Protein AF-A0A5C7V6B0-F1 (afdb_monomer_lite)

Secondary structure (DSSP, 8-state):
-----HHHHHHHHHHHHHHHHHHHHHHTT-TT-HHHHSS-TTS--SPPPTT-TTSS-STT-TTTT-TTEEPPPSS-----B-BTT-BTT-SSS-EE--HHHHHHHHHT--STT-HHHHHHHHHSTT-EEEEEE-TTS-EEEEEE-----TTTTSSPPP-HHHHHHHHHHHTTT--B-EEEEEEEEEEPPTTSTT---STT---EEEEEEE--BTTBS--EE-S-SSSS-HHHH-SSHHHHHTTEEEEEETTEEEEEEEEPPPTTSS--TT-

Foldseek 3Di:
DDDDDPVNVVLVVQQVVLAVVQVVCVVVVNNLCNLVSDPDQPDPHYDADLQRASVGSPPPCRCVLGAFDWDDDPDDDDKAQAPPRRTSPQQAEEGEHQVVVVCCCAPVAQAPVHPVNVVQQVVAPPKDWDWDADPVRHIDIGIDHDFAPPVRNPDPGDDVVVVVVVVLQVVQQFDFAFDPRYKYKRAADCPHPPDDPPPPPPRTDIDTDTNDPPSHNIIGGRHRNDPPPCVQQNNDPVVNVQQFDWDDDVNDTDTPVDTDFPPPPPGDVVD

pLDDT: mean 91.46, std 9.35, range [36.41, 98.62]

Structure (mmCIF, N/CA/C/O backbone):
data_AF-A0A5C7V6B0-F1
#
_entry.id   AF-A0A5C7V6B0-F1
#
loop_
_atom_site.group_PDB
_atom_site.id
_atom_site.type_symbol
_atom_site.label_atom_id
_atom_site.label_alt_id
_atom_site.label_comp_id
_atom_site.label_asym_id
_atom_site.label_entity_id
_atom_site.label_seq_id
_atom_site.pdbx_PDB_ins_code
_atom_site.Cartn_x
_atom_site.Cartn_y
_atom_site.Cartn_z
_atom_site.occupancy
_atom_site.B_iso_or_equiv
_atom_site.auth_seq_id
_atom_site.auth_comp_id
_atom_site.auth_asym_id
_atom_site.auth_atom_id
_atom_site.pdbx_PDB_model_num
ATOM 1 N N . MET A 1 1 ? 32.504 16.601 -3.997 1.00 57.34 1 MET A N 1
ATOM 2 C CA . MET A 1 1 ? 32.522 16.111 -5.392 1.00 57.34 1 MET A CA 1
ATOM 3 C C . MET A 1 1 ? 32.959 14.661 -5.374 1.00 57.34 1 MET A C 1
ATOM 5 O O . MET A 1 1 ? 33.915 14.360 -4.670 1.00 57.34 1 MET A O 1
ATOM 9 N N . ALA A 1 2 ? 32.247 13.781 -6.077 1.00 72.38 2 ALA A N 1
ATOM 10 C CA . ALA A 1 2 ? 32.689 12.402 -6.269 1.00 72.38 2 ALA A CA 1
ATOM 11 C C . ALA A 1 2 ? 33.892 12.370 -7.231 1.00 72.38 2 ALA A C 1
ATOM 13 O O . ALA A 1 2 ? 33.910 13.124 -8.202 1.00 72.38 2 ALA A O 1
ATOM 14 N N . ASN A 1 3 ? 34.882 11.516 -6.958 1.00 89.25 3 ASN A N 1
ATOM 15 C CA . ASN A 1 3 ? 36.014 11.265 -7.851 1.00 89.25 3 ASN A CA 1
ATOM 16 C C . ASN A 1 3 ? 35.782 9.926 -8.555 1.00 89.25 3 ASN A C 1
ATOM 18 O O . ASN A 1 3 ? 35.815 8.891 -7.895 1.00 89.25 3 ASN A O 1
ATOM 22 N N . PHE A 1 4 ? 35.552 9.950 -9.867 1.00 90.94 4 PHE A N 1
ATOM 23 C CA . PHE A 1 4 ? 35.377 8.740 -10.671 1.00 90.94 4 PHE A CA 1
ATOM 24 C C . PHE A 1 4 ? 36.706 8.303 -11.281 1.00 90.94 4 PHE A C 1
ATOM 26 O O . PHE A 1 4 ? 37.431 9.109 -11.869 1.00 90.94 4 PHE A O 1
ATOM 33 N N . SER A 1 5 ? 37.023 7.019 -11.151 1.00 95.19 5 SER A N 1
ATOM 34 C CA . SER A 1 5 ? 38.103 6.393 -11.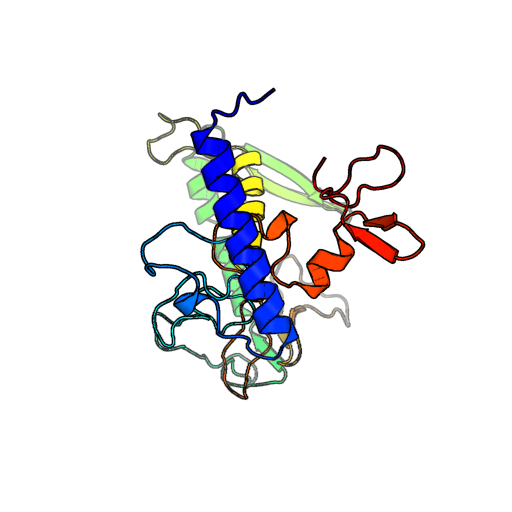905 1.00 95.19 5 SER A CA 1
ATOM 35 C C . SER A 1 5 ? 37.661 6.118 -13.345 1.00 95.19 5 SER A C 1
ATOM 37 O O . SER A 1 5 ? 36.473 6.137 -13.668 1.00 95.19 5 SER A O 1
ATOM 39 N N . ARG A 1 6 ? 38.617 5.805 -14.228 1.00 95.00 6 ARG A N 1
ATOM 40 C CA . ARG A 1 6 ? 38.295 5.363 -15.592 1.00 95.00 6 ARG A CA 1
ATOM 41 C C . ARG A 1 6 ? 37.370 4.141 -15.590 1.00 95.00 6 ARG A C 1
ATOM 43 O O . ARG A 1 6 ? 36.425 4.113 -16.363 1.00 95.00 6 ARG A O 1
ATOM 50 N N . THR A 1 7 ? 37.610 3.182 -14.699 1.00 95.50 7 THR A N 1
ATOM 51 C CA . THR A 1 7 ? 36.791 1.970 -14.586 1.00 95.50 7 THR A CA 1
ATOM 52 C C . THR A 1 7 ? 35.343 2.289 -14.213 1.00 95.50 7 THR A C 1
ATOM 54 O O . THR A 1 7 ? 34.433 1.662 -14.745 1.00 95.50 7 THR A O 1
ATOM 57 N N . ASP A 1 8 ? 35.116 3.284 -13.349 1.00 94.25 8 ASP A N 1
ATOM 58 C CA . ASP A 1 8 ? 33.756 3.706 -12.991 1.00 94.25 8 ASP A CA 1
ATOM 59 C C . ASP A 1 8 ? 33.035 4.324 -14.196 1.00 94.25 8 ASP A C 1
ATOM 61 O O . ASP A 1 8 ? 31.868 4.027 -14.442 1.00 94.25 8 ASP A O 1
ATOM 65 N N . LEU A 1 9 ? 33.739 5.154 -14.975 1.00 94.69 9 LEU A N 1
ATOM 66 C CA . LEU A 1 9 ? 33.191 5.771 -16.186 1.00 94.69 9 LEU A CA 1
ATOM 67 C C . LEU A 1 9 ? 32.906 4.738 -17.280 1.00 94.69 9 LEU A C 1
ATOM 69 O O . LEU A 1 9 ? 31.853 4.810 -17.909 1.00 94.69 9 LEU A O 1
ATOM 73 N N . ASP A 1 10 ? 33.807 3.774 -17.479 1.00 94.50 10 ASP A N 1
ATOM 74 C CA . ASP A 1 10 ? 33.627 2.682 -18.440 1.00 94.50 10 ASP A CA 1
ATOM 75 C C . ASP A 1 10 ? 32.404 1.828 -18.055 1.00 94.50 10 ASP A C 1
ATOM 77 O O . ASP A 1 10 ? 31.571 1.522 -18.909 1.00 94.50 10 ASP A O 1
ATOM 81 N N . PHE A 1 11 ? 32.237 1.524 -16.761 1.00 93.00 11 PHE A N 1
ATOM 82 C CA . PHE A 1 11 ? 31.058 0.818 -16.258 1.00 93.00 11 PHE A CA 1
ATOM 83 C C . PHE A 1 11 ? 29.770 1.613 -16.505 1.00 93.00 11 PHE A C 1
ATOM 85 O O . PHE A 1 11 ? 28.825 1.069 -17.068 1.00 93.00 11 PHE A O 1
ATOM 92 N N . VAL A 1 12 ? 29.722 2.898 -16.132 1.00 92.88 12 VAL A N 1
ATOM 93 C CA . VAL A 1 12 ? 28.536 3.751 -16.342 1.00 92.88 12 VAL A CA 1
ATOM 94 C C . VAL A 1 12 ? 28.190 3.867 -17.828 1.00 92.88 12 VAL A C 1
ATOM 96 O O . VAL A 1 12 ? 27.020 3.749 -18.192 1.00 92.88 12 VAL A O 1
ATOM 99 N N . LEU A 1 13 ? 29.190 4.050 -18.694 1.00 94.69 13 LEU A N 1
ATOM 100 C CA . LEU A 1 13 ? 28.988 4.117 -20.139 1.00 94.69 13 LEU A CA 1
ATOM 101 C C . LEU A 1 13 ? 28.398 2.812 -20.687 1.00 94.69 13 LEU A C 1
ATOM 103 O O . LEU A 1 13 ? 27.472 2.863 -21.492 1.00 94.69 13 LEU A O 1
ATOM 107 N N . GLN A 1 14 ? 28.876 1.653 -20.225 1.00 93.88 14 GLN A N 1
ATOM 108 C CA . GLN A 1 14 ? 28.310 0.358 -20.609 1.00 93.88 14 GLN A CA 1
ATOM 109 C C . GLN A 1 14 ? 26.817 0.263 -20.253 1.00 93.88 14 GLN A C 1
ATOM 111 O O . GLN A 1 14 ? 26.021 -0.161 -21.091 1.00 93.88 14 GLN A O 1
ATOM 116 N N . GLN A 1 15 ? 26.418 0.718 -19.059 1.00 94.75 15 GLN A N 1
ATOM 117 C CA . GLN A 1 15 ? 25.008 0.700 -18.644 1.00 94.75 15 GLN A CA 1
ATOM 118 C C . GLN A 1 15 ? 24.131 1.604 -19.522 1.00 94.75 15 GLN A C 1
ATOM 120 O O . GLN A 1 15 ? 23.014 1.228 -19.882 1.00 94.75 15 GLN A O 1
ATOM 125 N N . ILE A 1 16 ? 24.649 2.776 -19.905 1.00 93.88 16 ILE A N 1
ATOM 126 C CA . ILE A 1 16 ? 23.965 3.709 -20.811 1.00 93.88 16 ILE A CA 1
ATOM 127 C C . ILE A 1 16 ? 23.780 3.075 -22.192 1.00 93.88 16 ILE A C 1
ATOM 129 O O . ILE A 1 16 ? 22.665 3.061 -22.708 1.00 93.88 16 ILE A O 1
ATOM 133 N N . LEU A 1 17 ? 24.839 2.499 -22.769 1.00 95.69 17 LEU A N 1
ATOM 134 C CA . LEU A 1 17 ? 24.783 1.884 -24.098 1.00 95.69 17 LEU A CA 1
ATOM 135 C C . LEU A 1 17 ? 23.799 0.704 -24.153 1.00 95.69 17 LEU A C 1
ATOM 137 O O . LEU A 1 17 ? 23.090 0.541 -25.148 1.00 95.69 17 LEU A O 1
ATOM 141 N N . LEU A 1 18 ? 23.712 -0.094 -23.083 1.00 95.50 18 LEU A N 1
ATOM 142 C CA . LEU A 1 18 ? 22.711 -1.158 -22.959 1.00 95.50 18 LEU A CA 1
ATOM 143 C C . LEU A 1 18 ? 21.284 -0.596 -22.954 1.00 95.50 18 LEU A C 1
ATOM 145 O O . LEU A 1 18 ? 20.442 -1.060 -23.725 1.00 95.50 18 LEU A O 1
ATOM 149 N N . ALA A 1 19 ? 21.022 0.429 -22.138 1.00 93.50 19 ALA A N 1
ATOM 150 C CA . ALA A 1 19 ? 19.708 1.065 -22.052 1.00 93.50 19 ALA A CA 1
ATOM 151 C C . ALA A 1 19 ? 19.290 1.742 -23.373 1.00 93.50 19 ALA A C 1
ATOM 153 O O . ALA A 1 19 ? 18.124 1.674 -23.768 1.00 93.50 19 ALA A O 1
ATOM 154 N N . GLU A 1 20 ? 20.230 2.366 -24.089 1.00 95.00 20 GLU A N 1
ATOM 155 C CA . GLU A 1 20 ? 19.995 2.947 -25.415 1.00 95.00 20 GLU A CA 1
ATOM 156 C C . GLU A 1 20 ? 19.701 1.874 -26.469 1.00 95.00 20 GLU A C 1
ATOM 158 O O . GLU A 1 20 ? 18.773 2.028 -27.268 1.00 95.00 20 GLU A O 1
ATOM 163 N N . SER A 1 21 ? 20.465 0.776 -26.468 1.00 96.31 21 SER A N 1
ATOM 164 C CA . SER A 1 21 ? 20.243 -0.357 -27.372 1.00 96.31 21 SER A CA 1
ATOM 165 C C . SER A 1 21 ? 18.846 -0.941 -27.182 1.00 96.31 21 SER A C 1
ATOM 167 O O . SER A 1 21 ? 18.095 -1.090 -28.147 1.00 96.31 21 SER A O 1
ATOM 169 N N . ASP A 1 22 ? 18.458 -1.186 -25.933 1.00 95.38 22 ASP A N 1
ATOM 170 C CA . ASP A 1 22 ? 17.137 -1.703 -25.605 1.00 95.38 22 ASP A CA 1
ATOM 171 C C . ASP A 1 22 ? 16.019 -0.711 -25.970 1.00 95.38 22 ASP A C 1
ATOM 173 O O . ASP A 1 22 ? 15.069 -1.075 -26.663 1.00 95.38 22 ASP A O 1
ATOM 177 N N . SER A 1 23 ? 16.180 0.576 -25.650 1.00 93.31 23 SER A N 1
ATOM 178 C CA . SER A 1 23 ? 15.233 1.626 -26.062 1.00 93.31 23 SER A CA 1
ATOM 179 C C . SER A 1 23 ? 15.036 1.674 -27.584 1.00 93.31 23 SER A C 1
ATOM 181 O O . SER A 1 23 ? 13.919 1.875 -28.069 1.00 93.31 23 SER A O 1
ATOM 183 N N . ASN A 1 24 ? 16.103 1.467 -28.364 1.00 96.69 24 ASN A N 1
ATOM 184 C CA . ASN A 1 24 ? 16.020 1.380 -29.822 1.00 96.69 24 ASN A CA 1
ATOM 185 C C . ASN A 1 24 ? 15.232 0.145 -30.283 1.00 96.69 24 ASN A C 1
ATOM 187 O O . ASN A 1 24 ? 14.460 0.237 -31.238 1.00 96.69 24 ASN A O 1
ATOM 191 N N . GLN A 1 25 ? 15.377 -0.998 -29.610 1.00 96.69 25 GLN A N 1
ATOM 192 C CA . GLN A 1 25 ? 14.581 -2.196 -29.894 1.00 96.69 25 GLN A CA 1
ATOM 193 C C . GLN A 1 25 ? 13.096 -1.963 -29.598 1.00 96.69 25 GLN A C 1
ATOM 195 O O . GLN A 1 25 ? 12.251 -2.277 -30.441 1.00 96.69 25 GLN A O 1
ATOM 200 N N . GLN A 1 26 ? 12.778 -1.320 -28.472 1.00 93.62 26 GLN A N 1
ATOM 201 C CA . GLN A 1 26 ? 11.402 -0.980 -28.102 1.00 93.62 26 GLN A CA 1
ATOM 202 C C . GLN A 1 26 ? 10.740 -0.046 -29.124 1.00 93.62 26 GLN A C 1
ATOM 204 O O . GLN A 1 26 ? 9.608 -0.294 -29.543 1.00 93.62 26 GLN A O 1
ATOM 209 N N . ARG A 1 27 ? 11.457 0.981 -29.607 1.00 93.94 27 ARG A N 1
ATOM 210 C CA . ARG A 1 27 ? 10.976 1.877 -30.682 1.00 93.94 27 ARG A CA 1
ATOM 211 C C . ARG A 1 27 ? 10.680 1.142 -31.989 1.00 93.94 27 ARG A C 1
ATOM 213 O O . ARG A 1 27 ? 9.798 1.559 -32.732 1.00 93.94 27 ARG A O 1
ATOM 220 N N . ASN A 1 28 ? 11.385 0.043 -32.246 1.00 96.19 28 ASN A N 1
ATOM 221 C CA . ASN A 1 28 ? 11.168 -0.828 -33.400 1.00 96.19 28 ASN A CA 1
ATOM 222 C C . ASN A 1 28 ? 10.134 -1.942 -33.130 1.00 96.19 28 ASN A C 1
ATOM 224 O O . ASN A 1 28 ? 9.992 -2.858 -33.938 1.00 96.19 28 ASN A O 1
ATOM 228 N N . GLY A 1 29 ? 9.405 -1.874 -32.010 1.00 95.56 29 GLY A N 1
ATOM 229 C CA . GLY A 1 29 ? 8.329 -2.802 -31.654 1.00 95.56 29 GLY A CA 1
ATOM 230 C C . GLY A 1 29 ? 8.774 -4.053 -30.892 1.00 95.56 29 GLY A C 1
ATOM 231 O O . GLY A 1 29 ? 7.932 -4.887 -30.560 1.00 95.56 29 GLY A O 1
ATOM 232 N N . ASN A 1 30 ? 10.064 -4.201 -30.580 1.00 94.88 30 ASN A N 1
ATOM 233 C CA . ASN A 1 30 ? 10.571 -5.319 -29.790 1.00 94.88 30 ASN A CA 1
ATOM 234 C C . ASN A 1 30 ? 10.706 -4.934 -28.308 1.00 94.88 30 ASN A C 1
ATOM 236 O O . ASN A 1 30 ? 11.742 -4.441 -27.872 1.00 94.88 30 ASN A O 1
ATOM 240 N N . LEU A 1 31 ? 9.659 -5.209 -27.527 1.00 90.38 31 LEU A N 1
ATOM 241 C CA . LEU A 1 31 ? 9.609 -4.942 -26.081 1.00 90.38 31 LEU A CA 1
ATOM 242 C C . LEU A 1 31 ? 10.264 -6.033 -25.212 1.00 90.38 31 LEU A C 1
ATOM 244 O O . LEU A 1 31 ? 10.122 -6.002 -23.991 1.00 90.38 31 LEU A O 1
ATOM 248 N N . ASN A 1 32 ? 10.919 -7.032 -25.816 1.00 91.44 32 ASN A N 1
ATOM 249 C CA . ASN A 1 32 ? 11.547 -8.149 -25.100 1.00 91.44 32 ASN A CA 1
ATOM 250 C C . ASN A 1 32 ? 13.028 -8.336 -25.468 1.00 91.44 32 ASN A C 1
ATOM 252 O O . ASN A 1 32 ? 13.541 -9.452 -25.398 1.00 91.44 32 ASN A O 1
ATOM 256 N N . ALA A 1 33 ? 13.711 -7.273 -25.897 1.00 93.00 33 ALA A N 1
ATOM 257 C CA . ALA A 1 33 ? 15.096 -7.373 -26.344 1.00 93.00 33 ALA A CA 1
ATOM 258 C C . ALA A 1 33 ? 16.108 -7.463 -25.199 1.00 93.00 33 ALA A C 1
ATOM 260 O O . ALA A 1 33 ? 17.113 -8.154 -25.361 1.00 93.00 33 ALA A O 1
ATOM 261 N N . LEU A 1 34 ? 15.842 -6.802 -24.063 1.00 92.56 34 LEU A N 1
ATOM 262 C CA . LEU A 1 34 ? 16.791 -6.665 -22.958 1.00 92.56 34 LEU A CA 1
ATOM 263 C C . LEU A 1 34 ? 17.505 -7.971 -22.563 1.00 92.56 34 LEU A C 1
ATOM 265 O O . LEU A 1 34 ? 18.732 -7.944 -22.558 1.00 92.56 34 LEU A O 1
ATOM 269 N N . PRO A 1 35 ? 16.838 -9.124 -22.339 1.00 91.88 35 PRO A N 1
ATOM 270 C CA . PRO A 1 35 ? 17.540 -10.357 -21.964 1.00 91.88 35 PRO A CA 1
ATOM 271 C C . PRO A 1 35 ? 18.593 -10.835 -22.976 1.00 91.88 35 PRO A C 1
ATOM 273 O O . PRO A 1 35 ? 19.519 -11.536 -22.593 1.00 91.88 35 PRO A O 1
ATOM 276 N N . GLY A 1 36 ? 18.457 -10.481 -24.259 1.00 91.69 36 GLY A N 1
ATOM 277 C CA . GLY A 1 36 ? 19.442 -10.795 -25.300 1.00 91.69 36 GLY A CA 1
ATOM 278 C C . GLY A 1 36 ? 20.520 -9.724 -25.491 1.00 91.69 36 GLY A C 1
ATOM 279 O O . GLY A 1 36 ? 21.447 -9.937 -26.268 1.00 91.69 36 GLY A O 1
ATOM 280 N N . LEU A 1 37 ? 20.383 -8.570 -24.831 1.00 92.88 37 LEU A N 1
ATOM 281 C CA . LEU A 1 37 ? 21.353 -7.473 -24.856 1.00 92.88 37 LEU A CA 1
ATOM 282 C C . LEU A 1 37 ? 22.337 -7.534 -23.687 1.00 92.88 37 LEU A C 1
ATOM 284 O O . LEU A 1 37 ? 23.430 -6.989 -23.800 1.00 92.88 37 LEU A O 1
ATOM 288 N N . VAL A 1 38 ? 21.961 -8.184 -22.586 1.00 90.62 38 VAL A N 1
ATOM 289 C CA . VAL A 1 38 ? 22.856 -8.455 -21.457 1.00 90.62 38 VAL A CA 1
ATOM 290 C C . VAL A 1 38 ? 23.456 -9.854 -21.559 1.00 90.62 38 VAL A C 1
ATOM 292 O O . VAL A 1 38 ? 22.770 -10.816 -21.889 1.00 90.62 38 VAL A O 1
ATOM 295 N N . ASP A 1 39 ? 24.745 -9.970 -21.237 1.00 83.75 39 ASP A N 1
ATOM 296 C CA . ASP A 1 39 ? 25.501 -11.220 -21.396 1.00 83.75 39 ASP A CA 1
ATOM 297 C C . ASP A 1 39 ? 25.008 -12.345 -20.473 1.00 83.75 39 ASP A C 1
ATOM 299 O O . ASP A 1 39 ? 25.157 -13.528 -20.784 1.00 83.75 39 ASP A O 1
ATOM 303 N N . SER A 1 40 ? 24.459 -11.996 -19.306 1.00 87.12 40 SER A N 1
ATOM 304 C CA . SER A 1 40 ? 23.975 -12.971 -18.333 1.00 87.12 40 SER A CA 1
ATOM 305 C C . SER A 1 40 ? 22.941 -12.367 -17.374 1.00 87.12 40 SER A C 1
ATOM 307 O O . SER A 1 40 ? 23.140 -11.249 -16.894 1.00 87.12 40 SER A O 1
ATOM 309 N N . PRO A 1 41 ? 21.877 -13.115 -17.022 1.00 84.31 41 PRO A N 1
ATOM 310 C CA . PRO A 1 41 ? 20.803 -12.645 -16.144 1.00 84.31 41 PRO A CA 1
ATOM 311 C C . PRO A 1 41 ? 21.235 -12.435 -14.685 1.00 84.31 41 PRO A C 1
ATOM 313 O O . PRO A 1 41 ? 20.499 -11.829 -13.913 1.00 84.31 41 PRO A O 1
ATOM 316 N N . VAL A 1 42 ? 22.416 -12.928 -14.289 1.00 84.81 42 VAL A N 1
ATOM 317 C CA . VAL A 1 42 ? 22.967 -12.731 -12.934 1.00 84.81 42 VAL A CA 1
ATOM 318 C C . VAL A 1 42 ? 23.931 -11.546 -12.842 1.00 84.81 42 VAL A C 1
ATOM 320 O O . VAL A 1 42 ? 24.455 -11.259 -11.763 1.00 84.81 42 VAL A O 1
ATOM 323 N N . LEU A 1 43 ? 24.210 -10.875 -13.964 1.00 84.31 43 LEU A N 1
ATOM 324 C CA . LEU A 1 43 ? 25.014 -9.659 -13.973 1.00 84.31 43 LEU A CA 1
ATOM 325 C C . LEU A 1 43 ? 24.156 -8.459 -13.580 1.00 84.31 43 LEU A C 1
ATOM 327 O O . LEU A 1 43 ? 22.960 -8.399 -13.835 1.00 84.31 43 LEU A O 1
ATOM 331 N N . ARG A 1 44 ? 24.801 -7.471 -12.963 1.00 81.50 44 ARG A N 1
ATOM 332 C CA . ARG A 1 44 ? 24.176 -6.211 -12.529 1.00 81.50 44 ARG A CA 1
ATOM 333 C C . ARG A 1 44 ? 24.115 -5.161 -13.644 1.00 81.50 44 ARG A C 1
ATOM 335 O O . ARG A 1 44 ? 24.171 -3.968 -13.349 1.00 81.50 44 ARG A O 1
ATOM 342 N N . ASP A 1 45 ? 24.096 -5.619 -14.890 1.00 88.50 45 ASP A N 1
ATOM 343 C CA . ASP A 1 45 ? 24.142 -4.760 -16.063 1.00 88.50 45 ASP A CA 1
ATOM 344 C C . ASP A 1 45 ? 22.724 -4.333 -16.484 1.00 88.50 45 ASP A C 1
ATOM 346 O O . ASP A 1 45 ? 21.756 -5.073 -16.326 1.00 88.50 45 ASP A O 1
ATOM 350 N N . GLY A 1 46 ? 22.604 -3.127 -17.026 1.00 87.38 46 GLY A N 1
ATOM 351 C CA . GLY A 1 46 ? 21.369 -2.424 -17.328 1.00 87.38 46 GLY A CA 1
ATOM 352 C C . GLY A 1 46 ? 21.014 -1.330 -16.315 1.00 87.38 46 GLY A C 1
ATOM 353 O O . GLY A 1 46 ? 21.562 -1.217 -15.217 1.00 87.38 46 GLY A O 1
ATOM 354 N N . LEU A 1 47 ? 20.048 -0.502 -16.709 1.00 90.31 47 LEU A N 1
ATOM 355 C CA . LEU A 1 47 ? 19.355 0.430 -15.824 1.00 90.31 47 LEU A CA 1
ATOM 356 C C . LEU A 1 47 ? 17.969 -0.131 -15.509 1.00 90.31 47 LEU A C 1
ATOM 358 O O . LEU A 1 47 ? 17.332 -0.741 -16.366 1.00 90.31 47 LEU A O 1
ATOM 362 N N . ARG A 1 48 ? 17.496 0.093 -14.281 1.00 91.75 48 ARG A N 1
ATOM 363 C CA . ARG A 1 48 ? 16.158 -0.341 -13.862 1.00 91.75 48 ARG A CA 1
ATOM 364 C C . ARG A 1 48 ? 15.097 0.347 -14.711 1.00 91.75 48 ARG A C 1
ATOM 366 O O . ARG A 1 48 ? 15.173 1.556 -14.938 1.00 91.75 48 ARG A O 1
ATOM 373 N N . TYR A 1 49 ? 14.087 -0.408 -15.124 1.00 93.12 49 TYR A N 1
ATOM 374 C CA . TYR A 1 49 ? 12.882 0.194 -15.670 1.00 93.12 49 TYR A CA 1
ATOM 375 C C . TYR A 1 49 ? 12.045 0.786 -14.542 1.00 93.12 49 TYR A C 1
ATOM 377 O O . TYR A 1 49 ? 12.017 0.262 -13.431 1.00 93.12 49 TYR A O 1
ATOM 385 N N . VAL A 1 50 ? 11.344 1.876 -14.852 1.00 93.69 50 VAL A N 1
ATOM 386 C CA . VAL A 1 50 ? 10.496 2.601 -13.894 1.00 93.69 50 VAL A CA 1
ATOM 387 C C . VAL A 1 50 ? 9.353 1.728 -13.377 1.00 93.69 50 VAL A C 1
ATOM 389 O O . VAL A 1 50 ? 8.962 1.854 -12.228 1.00 93.69 50 VAL A O 1
ATOM 392 N N . ASP A 1 51 ? 8.830 0.829 -14.210 1.00 95.56 51 ASP A N 1
ATOM 393 C CA . ASP A 1 51 ? 7.762 -0.102 -13.836 1.00 95.56 51 ASP A CA 1
ATOM 394 C C . ASP A 1 51 ? 8.278 -1.390 -13.176 1.00 95.56 51 ASP A C 1
ATOM 396 O O . ASP A 1 51 ? 7.498 -2.303 -12.919 1.00 95.56 51 ASP A O 1
ATOM 400 N N . GLY A 1 52 ? 9.588 -1.501 -12.931 1.00 95.56 52 GLY A N 1
ATOM 401 C CA . GLY A 1 52 ? 10.211 -2.676 -12.324 1.00 95.56 52 GLY A CA 1
ATOM 402 C C . GLY A 1 52 ? 10.251 -3.919 -13.217 1.00 95.56 52 GLY A C 1
ATOM 403 O O . GLY A 1 52 ? 10.764 -4.953 -12.782 1.00 95.56 52 GLY A O 1
ATOM 404 N N . SER A 1 53 ? 9.753 -3.857 -14.457 1.00 94.88 53 SER A N 1
ATOM 405 C CA . SER A 1 53 ? 9.861 -4.984 -15.380 1.00 94.88 53 SER A CA 1
ATOM 406 C C . SER A 1 53 ? 11.320 -5.261 -15.761 1.00 94.88 53 SER A C 1
ATOM 408 O O . SER A 1 53 ? 12.196 -4.401 -15.663 1.00 94.88 53 SER A O 1
ATOM 410 N N . TYR A 1 54 ? 11.599 -6.515 -16.118 1.00 93.75 54 TYR A N 1
ATOM 411 C CA . TYR A 1 54 ? 12.939 -7.048 -16.378 1.00 93.75 54 TYR A CA 1
ATOM 412 C C . TYR A 1 54 ? 13.946 -6.901 -15.232 1.00 93.75 54 TYR A C 1
ATOM 414 O O . TYR A 1 54 ? 15.146 -7.052 -15.447 1.00 93.75 54 TYR A O 1
ATOM 422 N N . ASN A 1 55 ? 13.483 -6.709 -13.993 1.00 92.69 55 ASN A N 1
ATOM 423 C CA . ASN A 1 55 ? 14.342 -6.933 -12.830 1.00 92.69 55 ASN A CA 1
ATOM 424 C C . ASN A 1 55 ? 14.825 -8.393 -12.765 1.00 92.69 55 ASN A C 1
ATOM 426 O O . ASN A 1 55 ? 15.939 -8.674 -12.334 1.00 92.69 55 ASN A O 1
ATOM 430 N N . ASN A 1 56 ? 13.984 -9.310 -13.250 1.00 92.25 56 ASN A N 1
ATOM 431 C CA . ASN A 1 56 ? 14.324 -10.701 -13.480 1.00 92.25 56 ASN A CA 1
ATOM 432 C C . ASN A 1 56 ? 14.300 -11.007 -14.985 1.00 92.25 56 ASN A C 1
ATOM 434 O O . ASN A 1 56 ? 13.291 -10.802 -15.665 1.00 92.25 56 ASN A O 1
ATOM 438 N N . LEU A 1 57 ? 15.436 -11.479 -15.491 1.00 92.38 57 LEU A N 1
ATOM 439 C CA . LEU A 1 57 ? 15.691 -11.697 -16.913 1.00 92.38 57 LEU A CA 1
ATOM 440 C C . LEU A 1 57 ? 15.454 -13.147 -17.356 1.00 92.38 57 LEU A C 1
ATOM 442 O O . LEU A 1 57 ? 15.564 -13.446 -18.546 1.00 92.38 57 LEU A O 1
ATOM 446 N N . GLU A 1 58 ? 15.106 -14.041 -16.428 1.00 90.88 58 GLU A N 1
ATOM 447 C CA . GLU A 1 58 ? 14.766 -15.421 -16.760 1.00 90.88 58 GLU A CA 1
ATOM 448 C C . GLU A 1 58 ? 13.518 -15.484 -17.663 1.00 90.88 58 GLU A C 1
ATOM 450 O O . GLU A 1 58 ? 12.567 -14.705 -17.488 1.00 90.88 58 GLU A O 1
ATOM 455 N N . PRO A 1 59 ? 13.463 -16.423 -18.627 1.00 89.56 59 PRO A N 1
ATOM 456 C CA . PRO A 1 59 ? 12.313 -16.576 -19.509 1.00 89.56 59 PRO A CA 1
ATOM 457 C C . PRO A 1 59 ? 10.989 -16.685 -18.738 1.00 89.56 59 PRO A C 1
ATOM 459 O O . PRO A 1 59 ? 10.805 -17.548 -17.883 1.00 89.56 59 PRO A O 1
ATOM 462 N N . GLY A 1 60 ? 10.041 -15.800 -19.060 1.00 90.75 60 GLY A N 1
ATOM 463 C CA . GLY A 1 60 ? 8.722 -15.750 -18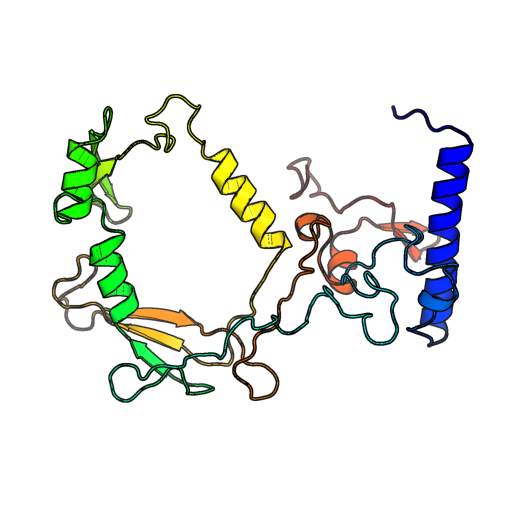.420 1.00 90.75 60 GLY A CA 1
ATOM 464 C C . GLY A 1 60 ? 8.666 -15.002 -17.082 1.00 90.75 60 GLY A C 1
ATOM 465 O O . GLY A 1 60 ? 7.573 -14.834 -16.551 1.00 90.75 60 GLY A O 1
ATOM 466 N N . GLN A 1 61 ? 9.791 -14.503 -16.560 1.00 93.31 61 GLN A N 1
ATOM 467 C CA . GLN A 1 61 ? 9.856 -13.825 -15.256 1.00 93.31 61 GLN A CA 1
ATOM 468 C C . GLN A 1 61 ? 9.968 -12.298 -15.354 1.00 93.31 61 GLN A C 1
ATOM 470 O O . GLN A 1 61 ? 10.128 -11.626 -14.341 1.00 93.31 61 GLN A O 1
ATOM 475 N N . LYS A 1 62 ? 9.796 -11.721 -16.550 1.00 93.25 62 LYS A N 1
ATOM 476 C CA . LYS A 1 62 ? 9.954 -10.274 -16.777 1.00 93.25 62 LYS A CA 1
ATOM 477 C C . LYS A 1 62 ? 9.069 -9.369 -15.912 1.00 93.25 62 LYS A C 1
ATOM 479 O O . LYS A 1 62 ? 9.406 -8.208 -15.738 1.00 93.25 62 LYS A O 1
ATOM 484 N N . PHE A 1 63 ? 7.940 -9.863 -15.401 1.00 95.81 63 PHE A N 1
ATOM 485 C CA . PHE A 1 63 ? 7.037 -9.095 -14.533 1.00 95.81 63 PHE A CA 1
ATOM 486 C C . PHE A 1 63 ? 7.213 -9.413 -13.044 1.00 95.81 63 PHE A C 1
ATOM 488 O O . PHE A 1 63 ? 6.428 -8.961 -12.215 1.00 95.81 63 PHE A O 1
ATOM 495 N N . PHE A 1 64 ? 8.221 -10.204 -12.678 1.00 94.62 64 PHE A N 1
ATOM 496 C CA . PHE A 1 64 ? 8.466 -10.541 -11.284 1.00 94.62 64 PHE A CA 1
ATOM 497 C C . PHE A 1 64 ? 8.905 -9.289 -10.514 1.00 94.62 64 PHE A C 1
ATOM 499 O O . PHE A 1 64 ? 10.006 -8.786 -10.724 1.00 94.62 64 PHE A O 1
ATOM 506 N N . GLY A 1 65 ? 8.022 -8.776 -9.653 1.00 93.12 65 GLY A N 1
ATOM 507 C CA . GLY A 1 65 ? 8.223 -7.503 -8.956 1.00 93.12 65 GLY A CA 1
ATOM 508 C C . GLY A 1 65 ? 8.030 -6.262 -9.836 1.00 93.12 65 GLY A C 1
ATOM 509 O O . GLY A 1 65 ? 8.478 -5.182 -9.467 1.00 93.12 65 GLY A O 1
ATOM 510 N N . ALA A 1 66 ? 7.371 -6.390 -10.989 1.00 97.19 66 ALA A N 1
ATOM 511 C CA . ALA A 1 66 ? 6.899 -5.220 -11.716 1.00 97.19 66 ALA A CA 1
ATOM 512 C C . ALA A 1 66 ? 5.693 -4.591 -10.999 1.00 97.19 66 ALA A C 1
ATOM 514 O O . ALA A 1 66 ? 4.966 -5.265 -10.264 1.00 97.19 66 ALA A O 1
ATOM 515 N N . ALA A 1 67 ? 5.471 -3.308 -11.252 1.00 97.31 67 ALA A N 1
ATOM 516 C CA . ALA A 1 67 ? 4.240 -2.628 -10.899 1.00 97.31 67 ALA A CA 1
ATOM 517 C C . ALA A 1 67 ? 3.051 -3.180 -11.703 1.00 97.31 67 ALA A C 1
ATOM 519 O O . ALA A 1 67 ? 3.193 -3.900 -12.700 1.00 97.31 67 ALA A O 1
ATOM 520 N N . ASP A 1 68 ? 1.855 -2.846 -11.238 1.00 96.00 68 ASP A N 1
ATOM 521 C CA . ASP A 1 68 ? 0.575 -3.251 -11.809 1.00 96.00 68 ASP A CA 1
ATOM 522 C C . ASP A 1 68 ? 0.375 -4.778 -11.912 1.00 96.00 68 ASP A C 1
ATOM 524 O O . ASP A 1 68 ? -0.395 -5.278 -12.735 1.00 96.00 68 ASP A O 1
ATOM 528 N N . GLN A 1 69 ? 1.047 -5.541 -11.044 1.00 96.31 69 GLN A N 1
ATOM 529 C CA . GLN A 1 69 ? 0.882 -6.991 -10.927 1.00 96.31 69 GLN A CA 1
ATOM 530 C C . GLN A 1 69 ? -0.026 -7.358 -9.752 1.00 96.31 69 GLN A C 1
ATOM 532 O O . GLN A 1 69 ? -0.111 -6.644 -8.753 1.00 96.31 69 GLN A O 1
ATOM 537 N N . ILE A 1 70 ? -0.705 -8.502 -9.859 1.00 96.00 70 ILE A N 1
ATOM 538 C CA . ILE A 1 70 ? -1.503 -9.055 -8.758 1.00 96.00 70 ILE A CA 1
ATOM 539 C C . ILE A 1 70 ? -0.584 -9.413 -7.582 1.00 96.00 70 ILE A C 1
ATOM 541 O O . ILE A 1 70 ? 0.477 -10.008 -7.783 1.00 96.00 70 ILE A O 1
ATOM 545 N N . PHE A 1 71 ? -1.006 -9.098 -6.353 1.00 96.19 71 PHE A N 1
ATOM 546 C CA . PHE A 1 71 ? -0.281 -9.528 -5.155 1.00 96.19 71 PHE A CA 1
ATOM 547 C C . PHE A 1 71 ? -0.168 -11.058 -5.091 1.00 96.19 71 PHE A C 1
ATOM 549 O O . PHE A 1 71 ? -1.177 -11.758 -5.222 1.00 96.19 71 PHE A O 1
ATOM 556 N N . PRO A 1 72 ? 1.025 -11.613 -4.817 1.00 94.12 72 PRO A N 1
ATOM 557 C CA . PRO A 1 72 ? 1.155 -13.040 -4.582 1.00 94.12 72 PRO A CA 1
ATOM 558 C C . PRO A 1 72 ? 0.433 -13.428 -3.287 1.00 94.12 72 PRO A C 1
ATOM 560 O O . PRO A 1 72 ? 0.601 -12.800 -2.240 1.00 94.12 72 PRO A O 1
ATOM 563 N N . ARG A 1 73 ? -0.344 -14.512 -3.334 1.00 94.62 73 ARG A N 1
ATOM 564 C CA . ARG A 1 73 ? -0.964 -15.094 -2.141 1.00 94.62 73 ARG A CA 1
ATOM 565 C C . ARG A 1 73 ? -0.076 -16.169 -1.544 1.00 94.62 73 ARG A C 1
ATOM 567 O O . ARG A 1 73 ? 0.230 -17.158 -2.201 1.00 94.62 73 ARG A O 1
ATOM 574 N N . LEU A 1 74 ? 0.264 -16.014 -0.269 1.00 96.69 74 LEU A N 1
ATOM 575 C CA . LEU A 1 74 ? 0.932 -17.071 0.497 1.00 96.69 74 LEU A CA 1
ATOM 576 C C . LEU A 1 74 ? -0.056 -18.118 1.031 1.00 96.69 74 LEU A C 1
ATOM 578 O O . LEU A 1 74 ? 0.343 -19.239 1.333 1.00 96.69 74 LEU A O 1
ATOM 582 N N . LEU A 1 75 ? -1.338 -17.758 1.151 1.00 96.62 75 LEU A N 1
ATOM 583 C CA . LEU A 1 75 ? -2.398 -18.592 1.717 1.00 96.62 75 LEU A CA 1
ATOM 584 C C . LEU A 1 75 ? -3.675 -18.508 0.872 1.00 96.62 75 LEU A C 1
ATOM 586 O O . LEU A 1 75 ? -3.891 -17.550 0.129 1.00 96.62 75 LEU A O 1
ATOM 590 N N . THR A 1 76 ? -4.542 -19.511 1.019 1.00 96.25 76 THR A N 1
ATOM 591 C CA . THR A 1 76 ? -5.887 -19.484 0.423 1.00 96.25 76 THR A CA 1
ATOM 592 C C . THR A 1 76 ? -6.694 -18.338 1.047 1.00 96.25 76 THR A C 1
ATOM 594 O O . THR A 1 76 ? -6.688 -18.221 2.273 1.00 96.25 76 THR A O 1
ATOM 597 N N . PRO A 1 77 ? -7.366 -17.483 0.252 1.00 94.69 77 PRO A N 1
ATOM 598 C CA . PRO A 1 77 ? -8.166 -16.396 0.802 1.00 94.69 77 PRO A CA 1
ATOM 599 C C . PRO A 1 77 ? -9.366 -16.919 1.596 1.00 94.69 77 PRO A C 1
ATOM 601 O O . PRO A 1 77 ? -10.023 -17.869 1.174 1.00 94.69 77 PRO A O 1
ATOM 604 N N . ASP A 1 78 ? -9.676 -16.248 2.704 1.00 95.94 78 ASP A N 1
ATOM 605 C CA . ASP A 1 78 ? -10.869 -16.500 3.511 1.00 95.94 78 ASP A CA 1
ATOM 606 C C . ASP A 1 78 ? -11.834 -15.313 3.408 1.00 95.94 78 ASP A C 1
ATOM 608 O O . ASP A 1 78 ? -11.509 -14.186 3.793 1.00 95.94 78 ASP A O 1
ATOM 612 N N . PHE A 1 79 ? -13.026 -15.569 2.870 1.00 96.06 79 PHE A N 1
ATOM 613 C CA . PHE A 1 79 ? -14.083 -14.575 2.716 1.00 96.06 79 PHE A CA 1
ATOM 614 C C . PHE A 1 79 ? -15.255 -14.933 3.618 1.00 96.06 79 PHE A C 1
ATOM 616 O O . PHE A 1 79 ? -16.042 -15.836 3.329 1.00 96.06 79 PHE A O 1
ATOM 623 N N . ARG A 1 80 ? -15.382 -14.192 4.716 1.00 95.88 80 ARG A N 1
ATOM 624 C CA . ARG A 1 80 ? -16.391 -14.450 5.742 1.00 95.88 80 ARG A CA 1
ATOM 625 C C . ARG A 1 80 ? -17.736 -13.823 5.376 1.00 95.88 80 ARG A C 1
ATOM 627 O O . ARG A 1 80 ? -17.805 -12.790 4.704 1.00 95.88 80 ARG A O 1
ATOM 634 N N . ASN A 1 81 ? -18.810 -14.431 5.873 1.00 97.88 81 ASN A N 1
ATOM 635 C CA . ASN A 1 81 ? -20.107 -13.761 5.925 1.00 97.88 81 ASN A CA 1
ATOM 636 C C . ASN A 1 81 ? -20.029 -12.562 6.875 1.00 97.88 81 ASN A C 1
ATOM 638 O O . ASN A 1 81 ? -19.291 -12.593 7.860 1.00 97.88 81 ASN A O 1
ATOM 642 N N . ALA A 1 82 ? -20.796 -11.530 6.555 1.00 97.56 82 ALA A N 1
ATOM 643 C CA . ALA A 1 82 ? -20.915 -10.314 7.338 1.00 97.56 82 ALA A CA 1
ATOM 644 C C . ALA A 1 82 ? -22.362 -10.167 7.844 1.00 97.56 82 ALA A C 1
ATOM 646 O O . ALA A 1 82 ? -23.177 -11.091 7.744 1.00 97.56 82 ALA A O 1
ATOM 647 N N . GLU A 1 83 ? -22.682 -9.027 8.440 1.00 98.12 83 GLU A N 1
ATOM 648 C CA . GLU A 1 83 ? -23.991 -8.780 9.032 1.00 98.12 83 GLU A CA 1
ATOM 649 C C . GLU A 1 83 ? -25.038 -8.453 7.957 1.00 98.12 83 GLU A C 1
ATOM 651 O O . GLU A 1 83 ? -24.731 -8.261 6.774 1.00 98.12 83 GLU A O 1
ATOM 656 N N . ALA A 1 84 ? -26.311 -8.427 8.368 1.00 96.56 84 ALA A N 1
ATOM 657 C CA . ALA A 1 84 ? -27.456 -8.094 7.512 1.00 96.56 84 ALA A CA 1
ATOM 658 C C . ALA A 1 84 ? -27.535 -8.907 6.198 1.00 96.56 84 ALA A C 1
ATOM 660 O O . ALA A 1 84 ? -28.045 -8.429 5.186 1.00 96.56 84 ALA A O 1
ATOM 661 N N . GLY A 1 85 ? -27.028 -10.147 6.205 1.00 96.56 85 GLY A N 1
ATOM 662 C CA . GLY A 1 85 ? -27.017 -11.032 5.035 1.00 96.56 85 GLY A CA 1
ATOM 663 C C . GLY A 1 85 ? -25.995 -10.655 3.955 1.00 96.56 85 GLY A C 1
ATOM 664 O O . GLY A 1 85 ? -26.042 -11.216 2.861 1.00 96.56 85 GLY A O 1
ATOM 665 N N . THR A 1 86 ? -25.083 -9.722 4.241 1.00 98.06 86 THR A N 1
ATOM 666 C CA . THR A 1 86 ? -23.967 -9.366 3.353 1.00 98.06 86 THR A CA 1
ATOM 667 C C . THR A 1 86 ? -22.771 -10.309 3.549 1.00 98.06 86 THR A C 1
ATOM 669 O O . THR A 1 86 ? -22.747 -11.135 4.464 1.00 98.06 86 THR A O 1
ATOM 672 N N . SER A 1 87 ? -21.772 -10.252 2.667 1.00 97.06 87 SER A N 1
ATOM 673 C CA . SER A 1 87 ? -20.596 -11.124 2.733 1.00 97.06 87 SER A CA 1
ATOM 674 C C . SER A 1 87 ? -19.391 -10.525 2.015 1.00 97.06 87 SER A C 1
ATOM 676 O O . SER A 1 87 ? -19.504 -9.964 0.925 1.00 97.06 87 SER A O 1
ATOM 678 N N . TYR A 1 88 ? -18.195 -10.740 2.563 1.00 96.56 88 TYR A N 1
ATOM 679 C CA . TYR A 1 88 ? -16.953 -10.359 1.888 1.00 96.56 88 TYR A CA 1
ATOM 680 C C . TYR A 1 88 ? -16.690 -11.181 0.618 1.00 96.56 88 TYR A C 1
ATOM 682 O O . TYR A 1 88 ? -15.907 -10.750 -0.226 1.00 96.56 88 TYR A O 1
ATOM 690 N N . ALA A 1 89 ? -17.383 -12.314 0.431 1.00 96.00 89 ALA A N 1
ATOM 691 C CA . ALA A 1 89 ? -17.304 -13.121 -0.787 1.00 96.00 89 ALA A CA 1
ATOM 692 C C . ALA A 1 89 ? -17.983 -12.452 -1.999 1.00 96.00 89 ALA A C 1
ATOM 694 O O . ALA A 1 89 ? -17.788 -12.880 -3.138 1.00 96.00 89 ALA A O 1
ATOM 695 N N . GLN A 1 90 ? -18.778 -11.398 -1.783 1.00 94.69 90 GLN A N 1
ATOM 696 C CA . GLN A 1 90 ? -19.415 -10.634 -2.855 1.00 94.69 90 GLN A CA 1
ATOM 697 C C . GLN A 1 90 ? -18.367 -9.826 -3.629 1.00 94.69 90 GLN A C 1
ATOM 699 O O . GLN A 1 90 ? -17.609 -9.061 -3.036 1.00 94.69 90 GLN A O 1
ATOM 704 N N . PHE A 1 91 ? -18.343 -9.924 -4.959 1.00 94.19 91 PHE A N 1
ATOM 705 C CA . PHE A 1 91 ? -17.395 -9.169 -5.796 1.00 94.19 91 PHE A CA 1
ATOM 706 C C . PHE A 1 91 ? -17.650 -7.660 -5.832 1.00 94.19 91 PHE A C 1
ATOM 708 O O . PHE A 1 91 ? -16.735 -6.886 -6.093 1.00 94.19 91 PHE A O 1
ATOM 715 N N . ASN A 1 92 ? -18.892 -7.245 -5.594 1.00 94.06 92 ASN A N 1
ATOM 716 C CA . ASN A 1 92 ? -19.301 -5.849 -5.589 1.00 94.06 92 ASN A CA 1
ATOM 717 C C . ASN A 1 92 ? -20.482 -5.656 -4.627 1.00 94.06 92 ASN A C 1
ATOM 719 O O . ASN A 1 92 ? -21.098 -6.630 -4.190 1.00 94.06 92 ASN A O 1
ATOM 723 N N . GLY A 1 93 ? -20.821 -4.402 -4.349 1.00 93.50 93 GLY A N 1
ATOM 724 C CA . GLY A 1 93 ? -21.956 -4.014 -3.528 1.00 93.50 93 GLY A CA 1
ATOM 725 C C . GLY A 1 93 ? -21.583 -3.738 -2.078 1.00 93.50 93 GLY A C 1
ATOM 726 O O . GLY A 1 93 ? -20.413 -3.600 -1.714 1.00 93.50 93 GLY A O 1
ATOM 727 N N . THR A 1 94 ? -22.620 -3.595 -1.268 1.00 96.56 94 THR A N 1
ATOM 728 C CA . THR A 1 94 ? -22.507 -3.213 0.135 1.00 96.56 94 THR A CA 1
ATOM 729 C C . THR A 1 94 ? -22.168 -4.411 1.017 1.00 96.56 94 THR A C 1
ATOM 731 O O . THR A 1 94 ? -22.815 -5.452 0.916 1.00 96.56 94 THR A O 1
ATOM 734 N N . VAL A 1 95 ? -21.213 -4.217 1.925 1.00 98.00 95 VAL A N 1
ATOM 735 C CA . VAL A 1 95 ? -20.968 -5.079 3.089 1.00 98.00 95 VAL A CA 1
ATOM 736 C C . VAL A 1 95 ? -21.338 -4.294 4.343 1.00 98.00 95 VAL A C 1
ATOM 738 O O . VAL A 1 95 ? -21.008 -3.115 4.431 1.00 98.00 95 VAL A O 1
ATOM 741 N N . ILE A 1 96 ? -22.032 -4.915 5.292 1.00 98.44 96 ILE A N 1
ATOM 742 C CA . ILE A 1 96 ? -22.358 -4.323 6.595 1.00 98.44 96 ILE A CA 1
ATOM 743 C C . ILE A 1 96 ? -21.641 -5.157 7.650 1.00 98.44 96 ILE A C 1
ATOM 745 O O . ILE A 1 96 ? -21.896 -6.355 7.753 1.00 98.44 96 ILE A O 1
ATOM 749 N N . ASP A 1 97 ? -20.713 -4.548 8.379 1.00 98.12 97 ASP A N 1
ATOM 750 C CA . ASP A 1 97 ? -19.919 -5.245 9.390 1.00 98.12 97 ASP A CA 1
ATOM 751 C C . ASP A 1 97 ? -19.455 -4.275 10.480 1.00 98.12 97 ASP A C 1
ATOM 753 O O . ASP A 1 97 ? -18.559 -3.462 10.252 1.00 98.12 97 ASP A O 1
ATOM 757 N N . SER A 1 98 ? -20.053 -4.346 11.670 1.00 97.94 98 SER A N 1
ATOM 758 C CA . SER A 1 98 ? -19.665 -3.528 12.822 1.00 97.94 98 SER A CA 1
ATOM 759 C C . SER A 1 98 ? -18.407 -4.046 13.521 1.00 97.94 98 SER A C 1
ATOM 761 O O . SER A 1 98 ? -17.781 -3.308 14.286 1.00 97.94 98 SER A O 1
ATOM 763 N N . GLN A 1 99 ? -18.006 -5.301 13.276 1.00 97.38 99 GLN A N 1
ATOM 764 C CA . GLN A 1 99 ? -16.914 -5.949 14.010 1.00 97.38 99 GLN A CA 1
ATOM 765 C C . GLN A 1 99 ? -15.585 -5.185 13.954 1.00 97.38 99 GLN A C 1
ATOM 767 O O . GLN A 1 99 ? -14.940 -5.117 15.000 1.00 97.38 99 GLN A O 1
ATOM 772 N N . PRO A 1 100 ? -15.145 -4.574 12.830 1.00 97.25 100 PRO A N 1
ATOM 773 C CA . PRO A 1 100 ? -13.917 -3.780 12.819 1.00 97.25 100 PRO A CA 1
ATOM 774 C C . PRO A 1 100 ? -13.910 -2.673 13.881 1.00 97.25 100 PRO A C 1
ATOM 776 O O . PRO A 1 100 ? -12.895 -2.467 14.547 1.00 97.25 100 PRO A O 1
ATOM 779 N N . ARG A 1 101 ? -15.051 -2.000 14.100 1.00 97.44 101 ARG A N 1
ATOM 780 C CA . ARG A 1 101 ? -15.174 -0.973 15.140 1.00 97.44 101 ARG A CA 1
ATOM 781 C C . ARG A 1 101 ? -15.240 -1.583 16.534 1.00 97.44 101 ARG A C 1
ATOM 783 O O . ARG A 1 101 ? -14.529 -1.119 17.417 1.00 97.44 101 ARG A O 1
ATOM 790 N N . THR A 1 102 ? -16.005 -2.656 16.721 1.00 95.56 102 THR A N 1
ATOM 791 C CA . THR A 1 102 ? -16.048 -3.385 17.998 1.00 95.56 102 THR A CA 1
ATOM 792 C C . THR A 1 102 ? -14.652 -3.849 18.431 1.00 95.56 102 THR A C 1
ATOM 794 O O . THR A 1 102 ? -14.252 -3.637 19.572 1.00 95.56 102 THR A O 1
ATOM 797 N N . ILE A 1 103 ? -13.869 -4.414 17.508 1.00 96.00 103 ILE A N 1
ATOM 798 C CA . ILE A 1 103 ? -12.481 -4.827 17.754 1.00 96.00 103 ILE A CA 1
ATOM 799 C C . ILE A 1 103 ? -11.614 -3.611 18.094 1.00 96.00 103 ILE A C 1
ATOM 801 O O . ILE A 1 103 ? -10.846 -3.663 19.051 1.00 96.00 103 ILE A O 1
ATOM 805 N N . SER A 1 104 ? -11.752 -2.505 17.355 1.00 96.00 104 SER A N 1
ATOM 806 C CA . SER A 1 104 ? -11.027 -1.267 17.657 1.00 96.00 104 SER A CA 1
ATOM 807 C C . SER A 1 104 ? -11.314 -0.761 19.073 1.00 96.00 104 SER A C 1
ATOM 809 O O . SER A 1 104 ? -10.373 -0.369 19.757 1.00 96.00 104 SER A O 1
ATOM 811 N N . ASN A 1 105 ? -12.572 -0.788 19.520 1.00 93.38 105 ASN A N 1
ATOM 812 C CA . ASN A 1 105 ? -12.952 -0.340 20.861 1.00 93.38 105 ASN A CA 1
ATOM 813 C C . ASN A 1 105 ? -12.379 -1.252 21.953 1.00 93.38 105 ASN A C 1
ATOM 815 O O . ASN A 1 105 ? -11.990 -0.766 23.003 1.00 93.38 105 ASN A O 1
ATOM 819 N N . PHE A 1 106 ? -12.276 -2.561 21.712 1.00 92.38 106 PHE A N 1
ATOM 820 C CA . PHE A 1 106 ? -11.709 -3.476 22.708 1.00 92.38 106 PHE A CA 1
ATOM 821 C C . PHE A 1 106 ? -10.179 -3.491 22.747 1.00 92.38 106 PHE A C 1
ATOM 823 O O . PHE A 1 106 ? -9.600 -3.744 23.801 1.00 92.38 106 PHE A O 1
ATOM 830 N N . ILE A 1 107 ? -9.515 -3.267 21.612 1.00 94.44 107 ILE A N 1
ATOM 831 C CA . ILE A 1 107 ? -8.065 -3.477 21.496 1.00 94.44 107 ILE A CA 1
ATOM 832 C C . ILE A 1 107 ? -7.281 -2.166 21.473 1.00 94.44 107 ILE A C 1
ATOM 834 O O . ILE A 1 107 ? -6.247 -2.068 22.126 1.00 94.44 107 ILE A O 1
ATOM 838 N N . VAL A 1 108 ? -7.736 -1.175 20.707 1.00 94.94 108 VAL A N 1
ATOM 839 C CA . VAL A 1 108 ? -6.966 0.053 20.433 1.00 94.94 108 VAL A CA 1
ATOM 840 C C . VAL A 1 108 ? -7.300 1.171 21.423 1.00 94.94 108 VAL A C 1
ATOM 842 O O . VAL A 1 108 ? -6.534 2.122 21.550 1.00 94.94 108 VAL A O 1
ATOM 845 N N . ASP A 1 109 ? -8.419 1.063 22.142 1.00 93.69 109 ASP A N 1
ATOM 846 C CA . ASP A 1 109 ? -8.808 2.032 23.164 1.00 93.69 109 ASP A CA 1
ATOM 847 C C . ASP A 1 109 ? -7.753 2.115 24.280 1.00 93.69 109 ASP A C 1
ATOM 849 O O . ASP A 1 109 ? -7.515 1.142 24.993 1.00 93.69 109 ASP A O 1
ATOM 853 N N . GLN A 1 110 ? -7.122 3.282 24.425 1.00 95.00 110 GLN A N 1
ATOM 854 C CA . GLN A 1 110 ? -6.149 3.575 25.481 1.00 95.00 110 GLN A CA 1
ATOM 855 C C . GLN A 1 110 ? -6.750 4.398 26.627 1.00 95.00 110 GLN A C 1
ATOM 857 O O . GLN A 1 110 ? -6.015 4.973 27.425 1.00 95.00 110 GLN A O 1
ATOM 862 N N . THR A 1 111 ? -8.073 4.501 26.726 1.00 93.44 111 THR A N 1
ATOM 863 C CA . THR A 1 111 ? -8.728 5.178 27.847 1.00 93.44 111 THR A CA 1
ATOM 864 C C . THR A 1 111 ? -8.800 4.281 29.093 1.00 93.44 111 THR A C 1
ATOM 866 O O . THR A 1 111 ? -8.640 3.060 28.994 1.00 93.44 111 THR A O 1
ATOM 869 N N . PRO A 1 112 ? -9.108 4.851 30.278 1.00 93.38 112 PRO A N 1
ATOM 870 C CA . PRO A 1 112 ? -9.381 4.073 31.492 1.00 93.38 112 PRO A CA 1
ATOM 871 C C . PRO A 1 112 ? -10.529 3.059 31.390 1.00 93.38 112 PRO A C 1
ATOM 873 O O . PRO A 1 112 ? -10.690 2.235 32.282 1.00 93.38 112 PRO A O 1
ATOM 876 N N . ASN A 1 113 ? -11.332 3.098 30.322 1.00 91.00 113 ASN A N 1
ATOM 877 C CA . ASN A 1 113 ? -12.415 2.139 30.113 1.00 91.00 113 ASN A CA 1
ATOM 878 C C . ASN A 1 113 ? -11.926 0.791 29.560 1.00 91.00 113 ASN A C 1
ATOM 880 O O . ASN A 1 113 ? -12.699 -0.167 29.551 1.00 91.00 113 ASN A O 1
ATOM 884 N N . ASN A 1 114 ? -10.666 0.696 29.117 1.00 94.00 114 ASN A N 1
ATOM 885 C CA . ASN A 1 114 ? -10.071 -0.546 28.638 1.00 94.00 114 ASN A CA 1
ATOM 886 C C . ASN A 1 114 ? -9.175 -1.184 29.721 1.00 94.00 114 ASN A C 1
ATOM 888 O O . ASN A 1 114 ? -8.068 -0.692 29.963 1.00 94.00 114 ASN A O 1
ATOM 892 N N . PRO A 1 115 ? -9.571 -2.329 30.316 1.00 94.56 115 PRO A N 1
ATOM 893 C CA . PRO A 1 115 ? -8.775 -3.000 31.345 1.00 94.56 115 PRO A CA 1
ATOM 894 C C . PRO A 1 115 ? -7.375 -3.416 30.876 1.00 94.56 115 PRO A C 1
ATOM 896 O O . PRO A 1 115 ? -6.445 -3.463 31.679 1.00 94.56 115 PRO A O 1
ATOM 899 N N . ALA A 1 116 ? -7.198 -3.722 29.583 1.00 94.62 116 ALA A N 1
ATOM 900 C CA . ALA A 1 116 ? -5.884 -4.055 29.035 1.00 94.62 116 ALA A CA 1
ATOM 901 C C . ALA A 1 116 ? -4.973 -2.819 28.976 1.00 94.62 116 ALA A C 1
ATOM 903 O O . ALA A 1 116 ? -3.790 -2.911 29.311 1.00 94.62 116 ALA A O 1
ATOM 904 N N . ALA A 1 117 ? -5.526 -1.659 28.609 1.00 95.31 117 ALA A N 1
ATOM 905 C CA . ALA A 1 117 ? -4.795 -0.397 28.621 1.00 95.31 117 ALA A CA 1
ATOM 906 C C . ALA A 1 117 ? -4.469 0.052 30.052 1.00 95.31 117 ALA A C 1
ATOM 908 O O . ALA A 1 117 ? -3.338 0.452 30.311 1.00 95.31 117 ALA A O 1
ATOM 909 N N . GLU A 1 118 ? -5.404 -0.088 30.997 1.00 96.19 118 GLU A N 1
ATOM 910 C CA . GLU A 1 118 ? -5.167 0.190 32.420 1.00 96.19 118 GLU A CA 1
ATOM 911 C C . GLU A 1 118 ? -4.071 -0.720 33.002 1.00 96.19 118 GLU A C 1
ATOM 913 O O . GLU A 1 118 ? -3.171 -0.258 33.709 1.00 96.19 118 GLU A O 1
ATOM 918 N N . ALA A 1 119 ? -4.091 -2.015 32.672 1.00 95.56 119 ALA A N 1
ATOM 919 C CA . ALA A 1 119 ? -3.048 -2.945 33.089 1.00 95.56 119 ALA A CA 1
ATOM 920 C C . ALA A 1 119 ? -1.670 -2.557 32.530 1.00 95.56 119 ALA A C 1
ATOM 922 O O . ALA A 1 119 ? -0.684 -2.627 33.267 1.00 95.56 119 ALA A O 1
ATOM 923 N N . ALA A 1 120 ? -1.598 -2.138 31.261 1.00 93.88 120 ALA A N 1
ATOM 924 C CA . ALA A 1 120 ? -0.363 -1.668 30.636 1.00 93.88 120 ALA A CA 1
ATOM 925 C C . ALA A 1 120 ? 0.124 -0.347 31.252 1.00 93.88 120 ALA A C 1
ATOM 927 O O . ALA A 1 120 ? 1.303 -0.226 31.586 1.00 93.88 120 ALA A O 1
ATOM 928 N N . PHE A 1 121 ? -0.781 0.608 31.478 1.00 95.75 121 PHE A N 1
ATOM 929 C CA . PHE A 1 121 ? -0.512 1.876 32.155 1.00 95.75 121 PHE A CA 1
ATOM 930 C C . PHE A 1 121 ? 0.116 1.654 33.540 1.00 95.75 121 PHE A C 1
ATOM 932 O O . PHE A 1 121 ? 1.189 2.179 33.825 1.00 95.75 121 PHE A O 1
ATOM 939 N N . ASN A 1 122 ? -0.488 0.797 34.370 1.00 95.31 122 ASN A N 1
ATOM 940 C CA . ASN A 1 122 ? -0.018 0.521 35.733 1.00 95.31 122 ASN A CA 1
ATOM 941 C C . ASN A 1 122 ? 1.343 -0.196 35.793 1.00 95.31 122 ASN A C 1
ATOM 943 O O . ASN A 1 122 ? 2.018 -0.150 36.822 1.00 95.31 122 ASN A O 1
ATOM 947 N N . GLN A 1 123 ? 1.739 -0.880 34.718 1.00 92.56 123 GLN A N 1
ATOM 948 C CA . GLN A 1 123 ? 2.995 -1.635 34.635 1.00 92.56 123 GLN A CA 1
ATOM 949 C C . GLN A 1 123 ? 4.119 -0.873 33.927 1.00 92.56 123 GLN A C 1
ATOM 951 O O . GLN A 1 123 ? 5.251 -1.351 33.916 1.00 92.56 123 GLN A O 1
ATOM 956 N N . THR A 1 124 ? 3.835 0.296 33.348 1.00 91.12 124 THR A N 1
ATOM 957 C CA . THR A 1 124 ? 4.796 1.030 32.520 1.00 91.12 124 THR A CA 1
ATOM 958 C C . THR A 1 124 ? 5.298 2.279 33.249 1.00 91.12 124 THR A C 1
ATOM 960 O O . THR A 1 124 ? 4.548 3.244 33.408 1.00 91.12 124 THR A O 1
ATOM 963 N N . PRO A 1 125 ? 6.574 2.323 33.678 1.00 89.31 125 PRO A N 1
ATOM 964 C CA . PRO A 1 125 ? 7.159 3.529 34.250 1.00 89.31 125 PRO A CA 1
ATOM 965 C C . PRO A 1 125 ? 7.074 4.718 33.287 1.00 89.31 125 PRO A C 1
ATOM 967 O O . PRO A 1 125 ? 7.431 4.608 32.116 1.00 89.31 125 PRO A O 1
ATOM 970 N N . GLY A 1 126 ? 6.625 5.869 33.791 1.00 90.81 126 GLY A N 1
ATOM 971 C CA . GLY A 1 126 ? 6.469 7.085 32.987 1.00 90.81 126 GLY A CA 1
ATOM 972 C C . GLY A 1 126 ? 5.174 7.150 32.173 1.00 90.81 126 GLY A C 1
ATOM 973 O O . GLY A 1 126 ? 4.997 8.108 31.427 1.00 90.81 126 GLY A O 1
ATOM 974 N N . ALA A 1 127 ? 4.271 6.175 32.315 1.00 95.44 127 ALA A N 1
ATOM 975 C CA . ALA A 1 127 ? 2.910 6.323 31.826 1.00 95.44 127 ALA A CA 1
ATOM 976 C C . ALA A 1 127 ? 2.176 7.428 32.601 1.00 95.44 127 ALA A C 1
ATOM 978 O O . ALA A 1 127 ? 2.332 7.567 33.818 1.00 95.44 127 ALA A O 1
ATOM 979 N N . GLU A 1 128 ? 1.372 8.218 31.896 1.00 96.69 128 GLU A N 1
ATOM 980 C CA . GLU A 1 128 ? 0.633 9.341 32.476 1.00 96.69 128 GLU A CA 1
ATOM 981 C C . GLU A 1 128 ? -0.796 9.423 31.938 1.00 96.69 128 GLU A C 1
ATOM 983 O O . GLU A 1 128 ? -1.109 8.967 30.836 1.00 96.69 128 GLU A O 1
ATOM 988 N N . LEU A 1 129 ? -1.688 9.977 32.756 1.00 96.75 129 LEU A N 1
ATOM 989 C CA . LEU A 1 129 ? -3.043 10.283 32.332 1.00 96.75 129 LEU A CA 1
ATOM 990 C C . LEU A 1 129 ? -3.017 11.615 31.579 1.00 96.75 129 LEU A C 1
ATOM 992 O O . LEU A 1 129 ? -2.651 12.645 32.146 1.00 96.75 129 LEU A O 1
ATOM 996 N N . VAL A 1 130 ? -3.440 11.599 30.322 1.00 96.25 130 VAL A N 1
ATOM 997 C CA . VAL A 1 130 ? -3.501 12.784 29.471 1.00 96.25 130 VAL A CA 1
ATOM 998 C C . VAL A 1 130 ? -4.950 13.214 29.325 1.00 96.25 130 VAL A C 1
ATOM 1000 O O . VAL A 1 130 ? -5.792 12.456 28.844 1.00 96.25 130 VAL A O 1
ATOM 1003 N N . ASN A 1 131 ? -5.226 14.454 29.723 1.00 95.50 131 ASN A N 1
ATOM 1004 C CA . ASN A 1 131 ? -6.495 15.117 29.454 1.00 95.50 131 ASN A CA 1
ATOM 1005 C C . ASN A 1 131 ? -6.319 16.074 28.277 1.00 95.50 131 ASN A C 1
ATOM 1007 O O . ASN A 1 131 ? -5.318 16.788 28.197 1.00 95.50 131 ASN A O 1
ATOM 1011 N N . GLY A 1 132 ? -7.298 16.115 27.386 1.00 91.50 132 GLY A N 1
ATOM 1012 C CA . GLY A 1 132 ? -7.300 17.030 26.256 1.00 91.50 132 GLY A CA 1
ATOM 1013 C C . GLY A 1 132 ? -8.710 17.353 25.798 1.00 91.50 132 GLY A C 1
ATOM 1014 O O . GLY A 1 132 ? -9.685 16.815 26.312 1.00 91.50 132 GLY A O 1
ATOM 1015 N N . THR A 1 133 ? -8.798 18.212 24.792 1.00 93.06 133 THR A N 1
ATOM 1016 C CA . THR A 1 133 ? -10.056 18.572 24.142 1.00 93.06 133 THR A CA 1
ATOM 1017 C C . THR A 1 133 ? -9.951 18.181 22.672 1.00 93.06 133 THR A C 1
ATOM 1019 O O . THR A 1 133 ? -8.956 18.486 22.008 1.00 93.06 133 THR A O 1
ATOM 1022 N N . ARG A 1 134 ? -10.939 17.444 22.165 1.00 84.06 134 ARG A N 1
ATOM 1023 C CA . ARG A 1 134 ? -11.031 17.031 20.761 1.00 84.06 134 ARG A CA 1
ATOM 1024 C C . ARG A 1 134 ? -11.286 18.242 19.859 1.00 84.06 134 ARG A C 1
ATOM 1026 O O . ARG A 1 134 ? -11.624 19.330 20.319 1.00 84.06 134 ARG A O 1
ATOM 1033 N N . MET A 1 135 ? -11.159 18.046 18.544 1.00 84.81 135 MET A N 1
ATOM 1034 C CA . MET A 1 135 ? -11.405 19.101 17.548 1.00 84.81 135 MET A CA 1
ATOM 1035 C C . MET A 1 135 ? -12.844 19.647 17.590 1.00 84.81 135 MET A C 1
ATOM 1037 O O . MET A 1 135 ? -13.068 20.803 17.244 1.00 84.81 135 MET A O 1
ATOM 1041 N N . ASP A 1 136 ? -13.804 18.838 18.035 1.00 82.88 136 ASP A N 1
ATOM 1042 C CA . ASP A 1 136 ? -15.208 19.224 18.218 1.00 82.88 136 ASP A CA 1
ATOM 1043 C C . ASP A 1 136 ? -15.489 19.952 19.549 1.00 82.88 136 ASP A C 1
ATOM 1045 O O . ASP A 1 136 ? -16.629 20.327 19.817 1.00 82.88 136 ASP A O 1
ATOM 1049 N N . GLY A 1 137 ? -14.465 20.180 20.379 1.00 87.50 137 GLY A N 1
ATOM 1050 C CA . GLY A 1 137 ? -14.591 20.850 21.671 1.00 87.50 137 GLY A CA 1
ATOM 1051 C C . GLY A 1 137 ? -14.951 19.930 22.841 1.00 87.50 137 GLY A C 1
ATOM 1052 O O . GLY A 1 137 ? -15.076 20.423 23.959 1.00 87.50 137 GLY A O 1
ATOM 1053 N N . THR A 1 138 ? -15.108 18.620 22.627 1.00 85.44 138 THR A N 1
ATOM 1054 C CA . THR A 1 138 ? -15.376 17.668 23.716 1.00 85.44 138 THR A CA 1
ATOM 1055 C C . THR A 1 138 ? -14.102 17.297 24.467 1.00 85.44 138 THR A C 1
ATOM 1057 O O . THR A 1 138 ? -13.075 16.988 23.861 1.00 85.44 138 THR A O 1
ATOM 1060 N N . ASP A 1 139 ? -14.160 17.278 25.795 1.00 91.81 139 ASP A N 1
ATOM 1061 C CA . ASP A 1 139 ? -13.030 16.818 26.600 1.00 91.81 139 ASP A CA 1
ATOM 1062 C C . ASP A 1 139 ? -12.858 15.293 26.511 1.00 91.81 139 ASP A C 1
ATOM 1064 O O . ASP A 1 139 ? -13.801 14.525 26.279 1.00 91.81 139 ASP A O 1
ATOM 1068 N N . PHE A 1 140 ? -11.621 14.839 26.680 1.00 89.56 140 PHE A N 1
ATOM 1069 C CA . PHE A 1 140 ? -11.271 13.430 26.737 1.00 89.56 140 PHE A CA 1
ATOM 1070 C C . PHE A 1 140 ? -10.120 13.171 27.697 1.00 89.56 140 PHE A C 1
ATOM 1072 O O . PHE A 1 140 ? -9.279 14.033 27.949 1.00 89.56 140 PHE A O 1
ATOM 1079 N N . THR A 1 141 ? -10.069 11.930 28.167 1.00 93.56 141 THR A N 1
ATOM 1080 C CA . THR A 1 141 ? -9.002 11.400 29.005 1.00 93.56 141 THR A CA 1
ATOM 1081 C C . THR A 1 141 ? -8.495 10.113 28.372 1.00 93.56 141 THR A C 1
ATOM 1083 O O . THR A 1 141 ? -9.291 9.230 28.062 1.00 93.56 141 THR A O 1
ATOM 1086 N N . THR A 1 142 ? -7.185 9.994 28.188 1.00 95.44 142 THR A N 1
ATOM 1087 C CA . THR A 1 142 ? -6.520 8.794 27.662 1.00 95.44 142 THR A CA 1
ATOM 1088 C C . THR A 1 142 ? -5.246 8.514 28.447 1.00 95.44 142 THR A C 1
ATOM 1090 O O . THR A 1 142 ? -4.697 9.409 29.089 1.00 95.44 142 THR A O 1
ATOM 1093 N N . TYR A 1 143 ? -4.742 7.289 28.386 1.00 96.94 143 TYR A N 1
ATOM 1094 C CA . TYR A 1 143 ? -3.393 6.980 28.835 1.00 96.94 143 TYR A CA 1
ATOM 1095 C C . TYR A 1 143 ? -2.381 7.361 27.756 1.00 96.94 143 TYR A C 1
ATOM 1097 O O . TYR A 1 143 ? -2.553 7.024 26.586 1.00 96.94 143 TYR A O 1
ATOM 1105 N N . PHE A 1 144 ? -1.310 8.040 28.155 1.00 95.50 144 PHE A N 1
ATOM 1106 C CA . PHE A 1 144 ? -0.047 8.001 27.434 1.00 95.50 144 PHE A CA 1
ATOM 1107 C C . PHE A 1 144 ? 0.783 6.865 28.020 1.00 95.50 144 PHE A C 1
ATOM 1109 O O . PHE A 1 144 ? 1.100 6.864 29.210 1.00 95.50 144 PHE A O 1
ATOM 1116 N N . ILE A 1 145 ? 1.121 5.892 27.179 1.00 93.69 145 ILE A N 1
ATOM 1117 C CA . ILE A 1 145 ? 1.983 4.768 27.537 1.00 93.69 145 ILE A CA 1
ATOM 1118 C C . ILE A 1 145 ? 3.270 4.934 26.722 1.00 93.69 145 ILE A C 1
ATOM 1120 O O . ILE A 1 145 ? 3.212 4.842 25.491 1.00 93.69 145 ILE A O 1
ATOM 1124 N N . PRO A 1 146 ? 4.419 5.231 27.359 1.00 91.56 146 PRO A N 1
ATOM 1125 C CA . PRO A 1 146 ? 5.655 5.479 26.635 1.00 91.56 146 PRO A CA 1
ATOM 1126 C C . PRO A 1 146 ? 6.101 4.225 25.890 1.00 91.56 146 PRO A C 1
ATOM 1128 O O . PRO A 1 146 ? 5.908 3.094 26.343 1.00 91.56 146 PRO A O 1
ATOM 1131 N N . ASN A 1 147 ? 6.741 4.426 24.743 1.00 88.75 147 ASN A N 1
ATOM 1132 C CA . ASN A 1 147 ? 7.371 3.327 24.044 1.00 88.75 147 ASN A CA 1
ATOM 1133 C C . ASN A 1 147 ? 8.650 2.919 24.780 1.00 88.75 147 ASN A C 1
ATOM 1135 O O . ASN A 1 147 ? 9.616 3.669 24.873 1.00 88.75 147 ASN A O 1
ATOM 1139 N N . ILE A 1 148 ? 8.652 1.700 25.297 1.00 84.75 148 ILE A N 1
ATOM 1140 C CA . ILE A 1 148 ? 9.818 1.091 25.927 1.00 84.75 148 ILE A CA 1
ATOM 1141 C C . ILE A 1 148 ? 10.238 -0.081 25.046 1.00 84.75 148 ILE A C 1
ATOM 1143 O O . ILE A 1 148 ? 9.396 -0.794 24.494 1.00 84.75 148 ILE A O 1
ATOM 1147 N N . THR A 1 149 ? 11.541 -0.254 24.845 1.00 84.88 149 THR A N 1
ATOM 1148 C CA . THR A 1 149 ? 12.050 -1.397 24.086 1.00 84.88 149 THR A CA 1
ATOM 1149 C C . THR A 1 149 ? 11.735 -2.713 24.8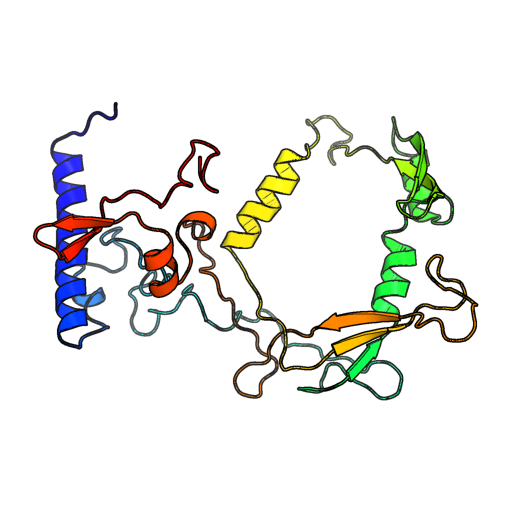12 1.00 84.88 149 THR A C 1
ATOM 1151 O O . THR A 1 149 ? 11.662 -2.728 26.043 1.00 84.88 149 THR A O 1
ATOM 1154 N N . PRO A 1 150 ? 11.564 -3.840 24.089 1.00 82.88 150 PRO A N 1
ATOM 1155 C CA . PRO A 1 150 ? 11.186 -5.122 24.697 1.00 82.88 150 PRO A CA 1
ATOM 1156 C C . PRO A 1 150 ? 12.175 -5.671 25.736 1.00 82.88 150 PRO A C 1
ATOM 1158 O O . PRO A 1 150 ? 11.820 -6.560 26.501 1.00 82.88 150 PRO A O 1
ATOM 1161 N N . ASP A 1 151 ? 13.405 -5.160 25.765 1.00 86.00 151 ASP A N 1
ATOM 1162 C CA . ASP A 1 151 ? 14.437 -5.473 26.756 1.00 86.00 151 ASP A CA 1
ATOM 1163 C C . ASP A 1 151 ? 14.336 -4.580 28.005 1.00 86.00 151 ASP A C 1
ATOM 1165 O O . ASP A 1 151 ? 15.351 -4.176 28.566 1.00 86.00 151 ASP A O 1
ATOM 1169 N N . GLU A 1 152 ? 13.109 -4.247 28.416 1.00 81.06 152 GLU A N 1
ATOM 1170 C CA . GLU A 1 152 ? 12.808 -3.416 29.591 1.00 81.06 152 GLU A CA 1
ATOM 1171 C C . GLU A 1 152 ? 13.466 -2.022 29.548 1.00 81.06 152 GLU A C 1
ATOM 1173 O O . GLU A 1 152 ? 13.776 -1.427 30.579 1.00 81.06 152 GLU A O 1
ATOM 1178 N N . GLY A 1 153 ? 13.674 -1.476 28.345 1.00 79.50 153 GLY A N 1
ATOM 1179 C CA . GLY A 1 153 ? 14.249 -0.139 28.168 1.00 79.50 153 GLY A CA 1
ATOM 1180 C C . GLY A 1 153 ? 15.774 -0.083 28.267 1.00 79.50 153 GLY A C 1
ATOM 1181 O O . GLY A 1 153 ? 16.326 1.008 28.415 1.00 79.50 153 GLY A O 1
ATOM 1182 N N . LEU A 1 154 ? 16.467 -1.229 28.193 1.00 85.25 154 LEU A N 1
ATOM 1183 C CA . LEU A 1 154 ? 17.933 -1.261 28.107 1.00 85.25 154 LEU A CA 1
ATOM 1184 C C . LEU A 1 154 ? 18.439 -0.672 26.782 1.00 85.25 154 LEU A C 1
ATOM 1186 O O . LEU A 1 154 ? 19.521 -0.080 26.737 1.00 85.25 154 LEU A O 1
ATOM 1190 N N . SER A 1 155 ? 17.651 -0.808 25.717 1.00 88.44 155 SER A N 1
ATOM 1191 C CA . SER A 1 155 ? 17.905 -0.197 24.416 1.00 88.44 155 SER A CA 1
ATOM 1192 C C . SER A 1 155 ? 17.157 1.131 24.250 1.00 88.44 155 SER A C 1
ATOM 1194 O O . SER A 1 155 ? 16.158 1.409 24.912 1.00 88.44 155 SER A O 1
ATOM 1196 N N . ALA A 1 156 ? 17.636 1.984 23.340 1.00 87.50 156 ALA A N 1
ATOM 1197 C CA . ALA A 1 156 ? 16.961 3.245 23.043 1.00 87.50 156 ALA A CA 1
ATOM 1198 C C . ALA A 1 156 ? 15.583 2.992 22.393 1.00 87.50 156 ALA A C 1
ATOM 1200 O O . ALA A 1 156 ? 15.501 2.190 21.456 1.00 87.50 156 ALA A O 1
ATOM 1201 N N . PRO A 1 157 ? 14.515 3.685 22.831 1.00 88.50 157 PRO A N 1
ATOM 1202 C CA . PRO A 1 157 ? 13.200 3.575 22.212 1.00 88.50 157 PRO A CA 1
ATOM 1203 C C . PRO A 1 157 ? 13.192 4.178 20.802 1.00 88.50 157 PRO A C 1
ATOM 1205 O O . PRO A 1 157 ? 14.088 4.930 20.410 1.00 88.50 157 PRO A O 1
ATOM 1208 N N . PHE A 1 158 ? 12.160 3.859 20.020 1.00 89.62 158 PHE A N 1
ATOM 1209 C CA . PHE A 1 158 ? 11.964 4.494 18.717 1.00 89.62 158 PHE A CA 1
ATOM 1210 C C . PHE A 1 158 ? 11.466 5.940 18.878 1.00 89.62 158 PHE A C 1
ATOM 1212 O O . PHE A 1 158 ? 11.040 6.370 19.947 1.00 89.62 158 PHE A O 1
ATOM 1219 N N . ASN A 1 159 ? 11.509 6.716 17.803 1.00 89.75 159 ASN A N 1
ATOM 1220 C CA . ASN A 1 159 ? 10.964 8.071 17.767 1.00 89.75 159 ASN A CA 1
ATOM 1221 C C . ASN A 1 159 ? 10.017 8.218 16.570 1.00 89.75 159 ASN A C 1
ATOM 1223 O O . ASN A 1 159 ? 9.922 7.323 15.730 1.00 89.75 159 ASN A O 1
ATOM 1227 N N . SER A 1 160 ? 9.334 9.355 16.459 1.00 91.75 160 SER A N 1
ATOM 1228 C CA . SER A 1 160 ? 8.370 9.581 15.375 1.00 91.75 160 SER A CA 1
ATOM 1229 C C . SER A 1 160 ? 8.992 9.503 13.977 1.00 91.75 160 SER A C 1
ATOM 1231 O O . SER A 1 160 ? 8.300 9.139 13.031 1.00 91.75 160 SER A O 1
ATOM 1233 N N . TRP A 1 161 ? 10.294 9.787 13.831 1.00 92.88 161 TRP A N 1
ATOM 1234 C CA . TRP A 1 161 ? 10.989 9.614 12.553 1.00 92.88 161 TRP A CA 1
ATOM 1235 C C . TRP A 1 161 ? 11.005 8.150 12.109 1.00 92.88 161 TRP A C 1
ATOM 1237 O O . TRP A 1 161 ? 10.811 7.883 10.929 1.00 92.88 161 TRP A O 1
ATOM 1247 N N . PHE A 1 162 ? 11.155 7.199 13.034 1.00 92.25 162 PHE A N 1
ATOM 1248 C CA . PHE A 1 162 ? 11.077 5.772 12.714 1.00 92.25 162 PHE A CA 1
ATOM 1249 C C . PHE A 1 162 ? 9.718 5.395 12.103 1.00 92.25 162 PHE A C 1
ATOM 1251 O O . PHE A 1 162 ? 9.671 4.709 11.085 1.00 92.25 162 PHE A O 1
ATOM 1258 N N . THR A 1 163 ? 8.618 5.904 12.666 1.00 92.12 163 THR A N 1
ATOM 1259 C CA . THR A 1 163 ? 7.262 5.672 12.141 1.00 92.12 163 THR A CA 1
ATOM 1260 C C . THR A 1 163 ? 7.063 6.309 10.766 1.00 92.12 163 THR A C 1
ATOM 1262 O O . THR A 1 163 ? 6.553 5.660 9.855 1.00 92.12 163 THR A O 1
ATOM 1265 N N . LEU A 1 164 ? 7.486 7.565 10.593 1.00 94.38 164 LEU A N 1
ATOM 1266 C CA . LEU A 1 164 ? 7.354 8.278 9.317 1.00 94.38 164 LEU A CA 1
ATOM 1267 C C . LEU A 1 164 ? 8.226 7.657 8.221 1.00 94.38 164 LEU A C 1
ATOM 1269 O O . LEU A 1 164 ? 7.780 7.522 7.085 1.00 94.38 164 LEU A O 1
ATOM 1273 N N . PHE A 1 165 ? 9.441 7.225 8.562 1.00 95.00 165 PHE A N 1
ATOM 1274 C CA . PHE A 1 165 ? 10.291 6.468 7.650 1.00 95.00 165 PHE A CA 1
ATOM 1275 C C . PHE A 1 165 ? 9.639 5.138 7.264 1.00 95.00 165 PHE A C 1
ATOM 1277 O O . PHE A 1 165 ? 9.662 4.780 6.092 1.00 95.00 165 PHE A O 1
ATOM 1284 N N . GLY A 1 166 ? 9.017 4.438 8.219 1.00 95.31 166 GLY A N 1
ATOM 1285 C CA . GLY A 1 166 ? 8.246 3.225 7.950 1.00 95.31 166 GLY A CA 1
ATOM 1286 C C . GLY A 1 166 ? 7.135 3.453 6.924 1.00 95.31 166 GLY A C 1
ATOM 1287 O O . GLY A 1 166 ? 7.051 2.701 5.962 1.00 95.31 166 GLY A O 1
ATOM 1288 N N . GLN A 1 167 ? 6.353 4.531 7.065 1.00 94.81 167 GLN A N 1
ATOM 1289 C CA . GLN A 1 167 ? 5.333 4.912 6.078 1.00 94.81 167 GLN A CA 1
ATOM 1290 C C . GLN A 1 167 ? 5.949 5.234 4.711 1.00 94.81 167 GLN A C 1
ATOM 1292 O O . GLN A 1 167 ? 5.469 4.758 3.687 1.00 94.81 167 GLN A O 1
ATOM 1297 N N . PHE A 1 168 ? 7.011 6.044 4.678 1.00 93.50 168 PHE A N 1
ATOM 1298 C CA . PHE A 1 168 ? 7.693 6.362 3.425 1.00 93.50 168 PHE A CA 1
ATOM 1299 C C . PHE A 1 168 ? 8.190 5.089 2.733 1.00 93.50 168 PHE A C 1
ATOM 1301 O O . PHE A 1 168 ? 8.022 4.937 1.527 1.00 93.50 168 PHE A O 1
ATOM 1308 N N . PHE A 1 169 ? 8.771 4.159 3.488 1.00 95.00 169 PHE A N 1
ATOM 1309 C CA . PHE A 1 169 ? 9.257 2.886 2.974 1.00 95.00 169 PHE A CA 1
ATOM 1310 C C . PHE A 1 169 ? 8.115 2.011 2.434 1.00 95.00 169 PHE A C 1
ATOM 1312 O O . PHE A 1 169 ? 8.210 1.558 1.299 1.00 95.00 169 PHE A O 1
ATOM 1319 N N . ASP A 1 170 ? 7.029 1.855 3.195 1.00 96.06 170 ASP A N 1
ATOM 1320 C CA . ASP A 1 170 ? 5.803 1.124 2.830 1.00 96.06 170 ASP A CA 1
ATOM 1321 C C . ASP A 1 170 ? 5.168 1.643 1.531 1.00 96.06 170 ASP A C 1
ATOM 1323 O O . ASP A 1 170 ? 4.894 0.869 0.618 1.00 96.06 170 ASP A O 1
ATOM 1327 N N . HIS A 1 171 ? 5.088 2.967 1.359 1.00 95.88 171 HIS A N 1
ATOM 1328 C CA . HIS A 1 171 ? 4.585 3.580 0.123 1.00 95.88 171 HIS A CA 1
ATOM 1329 C C . HIS A 1 171 ? 5.406 3.218 -1.126 1.00 95.88 171 HIS A C 1
ATOM 1331 O O . HIS A 1 171 ? 4.924 3.396 -2.243 1.00 95.88 171 HIS A O 1
ATOM 1337 N N . GLY A 1 172 ? 6.650 2.759 -0.950 1.00 94.44 172 GLY A N 1
ATOM 1338 C CA . GLY A 1 172 ? 7.475 2.240 -2.040 1.00 94.44 172 GLY A CA 1
ATOM 1339 C C . GLY A 1 172 ? 7.468 0.733 -2.179 1.00 94.44 172 GLY A C 1
ATOM 1340 O O . GLY A 1 172 ? 8.245 0.221 -2.971 1.00 94.44 172 GLY A O 1
ATOM 1341 N N . LEU A 1 173 ? 6.656 0.020 -1.409 1.00 96.38 173 LEU A N 1
ATOM 1342 C CA . LEU A 1 173 ? 6.497 -1.421 -1.529 1.00 96.38 173 LEU A CA 1
ATOM 1343 C C . LEU A 1 173 ? 5.120 -1.775 -2.058 1.00 96.38 173 LEU A C 1
ATOM 1345 O O . LEU A 1 173 ? 5.012 -2.671 -2.899 1.00 96.38 173 LEU A O 1
ATOM 1349 N N . ASP A 1 174 ? 4.083 -1.074 -1.600 1.00 96.44 174 ASP A N 1
ATOM 1350 C CA . ASP A 1 174 ? 2.727 -1.368 -2.022 1.00 96.44 174 ASP A CA 1
ATOM 1351 C C . ASP A 1 174 ? 1.781 -0.169 -2.092 1.00 96.44 174 ASP A C 1
ATOM 1353 O O . ASP A 1 174 ? 1.847 0.799 -1.338 1.00 96.44 174 ASP A O 1
ATOM 1357 N N . LEU A 1 175 ? 0.862 -0.258 -3.052 1.00 95.94 175 LEU A N 1
ATOM 1358 C CA . LEU A 1 175 ? -0.271 0.637 -3.190 1.00 95.94 175 LEU A CA 1
ATOM 1359 C C . LEU A 1 175 ? -1.453 -0.113 -3.800 1.00 95.94 175 LEU A C 1
ATOM 1361 O O . LEU A 1 175 ? -1.429 -0.532 -4.958 1.00 95.94 175 LEU A O 1
ATOM 1365 N N . VAL A 1 176 ? -2.519 -0.261 -3.016 1.00 96.12 176 VAL A N 1
ATOM 1366 C CA . VAL A 1 176 ? -3.734 -0.973 -3.425 1.00 96.12 176 VAL A CA 1
ATOM 1367 C C . VAL A 1 176 ? -4.771 -0.003 -3.989 1.00 96.12 176 VAL A C 1
ATOM 1369 O O . VAL A 1 176 ? -5.211 0.931 -3.310 1.00 96.12 176 VAL A O 1
ATOM 1372 N N . ASN A 1 177 ? -5.238 -0.284 -5.206 1.00 94.50 177 ASN A N 1
ATOM 1373 C CA . ASN A 1 177 ? -6.361 0.419 -5.826 1.00 94.50 177 ASN A CA 1
ATOM 1374 C C . ASN A 1 177 ? -7.652 0.290 -5.009 1.00 94.50 177 ASN A C 1
ATOM 1376 O O . ASN A 1 177 ? -8.033 -0.807 -4.597 1.00 94.50 177 ASN A O 1
ATOM 1380 N N . LYS A 1 178 ? -8.374 1.402 -4.845 1.00 94.06 178 LYS A N 1
ATOM 1381 C CA . LYS A 1 178 ? -9.642 1.474 -4.101 1.00 94.06 178 LYS A CA 1
ATOM 1382 C C . LYS A 1 178 ? -10.780 1.859 -5.042 1.00 94.06 178 LYS A C 1
ATOM 1384 O O . LYS A 1 178 ? -10.613 2.721 -5.900 1.00 94.06 178 LYS A O 1
ATOM 1389 N N . GLY A 1 179 ? -11.957 1.276 -4.833 1.00 91.69 179 GLY A N 1
ATOM 1390 C CA . GLY A 1 179 ? -13.169 1.563 -5.601 1.00 91.69 179 GLY A CA 1
ATOM 1391 C C . GLY A 1 179 ? -13.607 0.409 -6.496 1.00 91.69 179 GLY A C 1
ATOM 1392 O O . GLY A 1 179 ? -12.966 -0.638 -6.555 1.00 91.69 179 GLY A O 1
ATOM 1393 N N . ASN A 1 180 ? -14.733 0.604 -7.185 1.00 91.38 180 ASN A N 1
ATOM 1394 C CA . ASN A 1 180 ? -15.352 -0.339 -8.131 1.00 91.38 180 ASN A CA 1
ATOM 1395 C C . ASN A 1 180 ? -15.820 -1.699 -7.563 1.00 91.38 180 ASN A C 1
ATOM 1397 O O . ASN A 1 180 ? -16.501 -2.432 -8.275 1.00 91.38 180 ASN A O 1
ATOM 1401 N N . SER A 1 181 ? -15.545 -2.005 -6.290 1.00 95.00 181 SER A N 1
ATOM 1402 C CA . SER A 1 181 ? -16.018 -3.224 -5.601 1.00 95.00 181 SER A CA 1
ATOM 1403 C C . SER A 1 181 ? -17.036 -2.949 -4.483 1.00 95.00 181 SER A C 1
ATOM 1405 O O . SER A 1 181 ? -17.360 -3.844 -3.699 1.00 95.00 181 SER A O 1
ATOM 1407 N N . GLY A 1 182 ? -17.536 -1.714 -4.383 1.00 95.75 182 GLY A N 1
ATOM 1408 C CA . GLY A 1 182 ? -18.522 -1.299 -3.385 1.00 95.75 182 GLY A CA 1
ATOM 1409 C C . GLY A 1 182 ? -17.916 -0.786 -2.076 1.00 95.75 182 GLY A C 1
ATOM 1410 O O . GLY A 1 182 ? -16.752 -0.378 -2.018 1.00 95.75 182 GLY A O 1
ATOM 1411 N N . THR A 1 183 ? -18.729 -0.790 -1.023 1.00 97.25 183 THR A N 1
ATOM 1412 C CA . THR A 1 183 ? -18.447 -0.093 0.240 1.00 97.25 183 THR A CA 1
ATOM 1413 C C . THR A 1 183 ? -18.755 -1.000 1.423 1.00 97.25 183 THR A C 1
ATOM 1415 O O . THR A 1 183 ? -19.777 -1.684 1.438 1.00 97.25 183 THR A O 1
ATOM 1418 N N . VAL A 1 184 ? -17.879 -0.985 2.424 1.00 97.75 184 VAL A N 1
ATOM 1419 C CA . VAL A 1 184 ? -18.143 -1.544 3.749 1.00 97.75 184 VAL A CA 1
ATOM 1420 C C . VAL A 1 184 ? -18.732 -0.437 4.614 1.00 97.75 184 VAL A C 1
ATOM 1422 O O . VAL A 1 184 ? -18.092 0.593 4.824 1.00 97.75 184 VAL A O 1
ATOM 1425 N N . PHE A 1 185 ? -19.949 -0.639 5.094 1.00 98.31 185 PHE A N 1
ATOM 1426 C CA . PHE A 1 185 ? -20.544 0.151 6.160 1.00 98.31 185 PHE A CA 1
ATOM 1427 C C . PHE A 1 185 ? -20.191 -0.517 7.483 1.00 98.31 185 PHE A C 1
ATOM 1429 O O . PHE A 1 185 ? -20.366 -1.725 7.637 1.00 98.31 185 PHE A O 1
ATOM 1436 N N . VAL A 1 186 ? -19.698 0.277 8.424 1.00 98.62 186 VAL A N 1
ATOM 1437 C CA . VAL A 1 186 ? -19.313 -0.156 9.767 1.00 98.62 186 VAL A CA 1
ATOM 1438 C C . VAL A 1 186 ? -20.244 0.552 10.750 1.00 98.62 186 VAL A C 1
ATOM 1440 O O . VAL A 1 186 ? -19.951 1.688 11.132 1.00 98.62 186 VAL A O 1
ATOM 1443 N N . PRO A 1 187 ? -21.401 -0.047 11.093 1.00 98.19 187 PRO A N 1
ATOM 1444 C CA . PRO A 1 187 ? -22.336 0.540 12.046 1.00 98.19 187 PRO A CA 1
ATOM 1445 C C . PRO A 1 187 ? -21.684 0.765 13.410 1.00 98.19 187 PRO A C 1
ATOM 1447 O O . PRO A 1 187 ? -20.906 -0.068 13.880 1.00 98.19 187 PRO A O 1
ATOM 1450 N N . LEU A 1 188 ? -22.022 1.885 14.043 1.00 98.06 188 LEU A N 1
ATOM 1451 C CA . LEU A 1 188 ? -21.667 2.171 15.426 1.00 98.06 188 LEU A CA 1
ATOM 1452 C C . LEU A 1 188 ? -22.720 1.546 16.340 1.00 98.06 188 LEU A C 1
ATOM 1454 O O . LEU A 1 188 ? -23.921 1.666 16.089 1.00 98.06 188 LEU A O 1
ATOM 1458 N N . GLN A 1 189 ? -22.271 0.873 17.394 1.00 95.19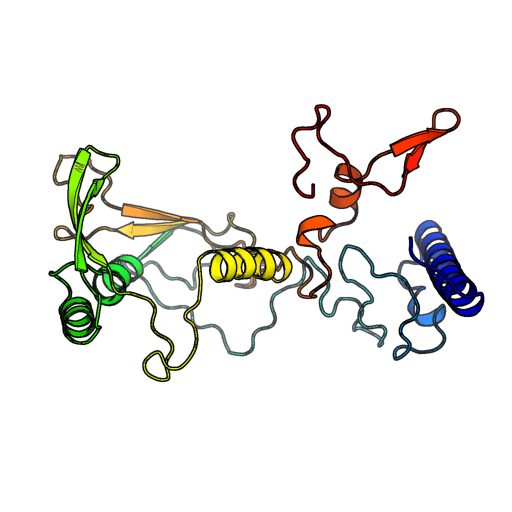 189 GLN A N 1
ATOM 1459 C CA . GLN A 1 189 ? -23.181 0.374 18.421 1.00 95.19 189 GLN A CA 1
ATOM 1460 C C . GLN A 1 189 ? -23.714 1.550 19.259 1.00 95.19 189 GLN A C 1
ATOM 1462 O O . GLN A 1 189 ? -23.023 2.564 19.358 1.00 95.19 189 GLN A O 1
ATOM 1467 N N . PRO A 1 190 ? -24.912 1.450 19.865 1.00 95.38 190 PRO A N 1
ATOM 1468 C CA . PRO A 1 190 ? -25.482 2.536 20.670 1.00 95.38 190 PRO A CA 1
ATOM 1469 C C . PRO A 1 190 ? -24.613 2.996 21.848 1.00 95.38 190 PRO A C 1
ATOM 1471 O O . PRO A 1 190 ? -24.782 4.107 22.336 1.00 95.38 190 PRO A O 1
ATOM 1474 N N . ASP A 1 191 ? -23.718 2.134 22.326 1.00 91.75 191 ASP A N 1
ATOM 1475 C CA . ASP A 1 191 ? -22.752 2.406 23.388 1.00 91.75 191 ASP A CA 1
ATOM 1476 C C . ASP A 1 191 ? -21.369 2.839 22.865 1.00 91.75 191 ASP A C 1
ATOM 1478 O O . ASP A 1 191 ? -20.452 3.055 23.658 1.00 91.75 191 ASP A O 1
ATOM 1482 N N . ASP A 1 192 ? -21.192 2.991 21.547 1.00 93.88 192 ASP A N 1
ATOM 1483 C CA . ASP A 1 192 ? -19.957 3.523 20.973 1.00 93.88 192 ASP A CA 1
ATOM 1484 C C . ASP A 1 192 ? -19.808 5.014 21.325 1.00 93.88 192 ASP A C 1
ATOM 1486 O O . ASP A 1 192 ? -20.752 5.779 21.128 1.00 93.88 192 ASP A O 1
ATOM 1490 N N . PRO A 1 193 ? -18.627 5.484 21.766 1.00 88.38 193 PRO A N 1
ATOM 1491 C CA . PRO A 1 193 ? -18.415 6.899 22.077 1.00 88.38 193 PRO A CA 1
ATOM 1492 C C . PRO A 1 193 ? -18.655 7.873 20.913 1.00 88.38 193 PRO A C 1
ATOM 1494 O O . PRO A 1 193 ? -18.774 9.072 21.150 1.00 88.38 193 PRO A O 1
ATOM 1497 N N . LEU A 1 194 ? -18.663 7.390 19.666 1.00 91.50 194 LEU A N 1
ATOM 1498 C CA . LEU A 1 194 ? -18.960 8.190 18.473 1.00 91.50 194 LEU A CA 1
ATOM 1499 C C . LEU A 1 194 ? -20.433 8.111 18.040 1.00 91.50 194 LEU A C 1
ATOM 1501 O O . LEU A 1 194 ? -20.794 8.718 17.033 1.00 91.50 194 LEU A O 1
ATOM 1505 N N . TYR A 1 195 ? -21.264 7.339 18.741 1.00 95.25 195 TYR A N 1
ATOM 1506 C CA . TYR A 1 195 ? -22.690 7.244 18.460 1.00 95.25 195 TYR A CA 1
ATOM 1507 C C . TYR A 1 195 ? -23.410 8.538 18.868 1.00 95.25 195 TYR A C 1
ATOM 1509 O O . TYR A 1 195 ? -23.199 9.060 19.960 1.00 95.25 195 TYR A O 1
ATOM 1517 N N . ASP A 1 196 ? -24.294 9.028 18.001 1.00 95.06 196 ASP A N 1
ATOM 1518 C CA . ASP A 1 196 ? -25.147 10.196 18.233 1.00 95.06 196 ASP A CA 1
ATOM 1519 C C . ASP A 1 196 ? -26.618 9.754 18.262 1.00 95.06 196 ASP A C 1
ATOM 1521 O O . ASP A 1 196 ? -27.141 9.198 17.293 1.00 95.06 196 ASP A O 1
ATOM 1525 N N . ASP A 1 197 ? -27.299 9.969 19.386 1.00 95.69 197 ASP A N 1
ATOM 1526 C CA . ASP A 1 197 ? -28.703 9.591 19.571 1.00 95.69 197 ASP A CA 1
ATOM 1527 C C . ASP A 1 197 ? -29.694 10.573 18.920 1.00 95.69 197 ASP A C 1
ATOM 1529 O O . ASP A 1 197 ? -30.904 10.313 18.894 1.00 95.69 197 ASP A O 1
ATOM 1533 N N . THR A 1 198 ? -29.195 11.661 18.324 1.00 96.38 198 THR A N 1
ATOM 1534 C CA . THR A 1 198 ? -30.001 12.628 17.581 1.00 96.38 198 THR A CA 1
ATOM 1535 C C . THR A 1 198 ? -30.749 11.940 16.429 1.00 96.38 198 THR A C 1
ATOM 1537 O O . THR A 1 198 ? -30.143 11.248 15.602 1.00 96.38 198 THR A O 1
ATOM 1540 N N . PRO A 1 199 ? -32.076 12.145 16.298 1.00 94.88 199 PRO A N 1
ATOM 1541 C CA . PRO A 1 199 ? -32.853 11.540 15.223 1.00 94.88 199 PRO A CA 1
ATOM 1542 C C . PRO A 1 199 ? -32.279 11.837 13.830 1.00 94.88 199 PRO A C 1
ATOM 1544 O O . PRO A 1 199 ? -32.189 12.991 13.414 1.00 94.88 199 PRO A O 1
ATOM 1547 N N . GLY A 1 200 ? -31.945 10.779 13.087 1.00 94.00 200 GLY A N 1
ATOM 1548 C CA . GLY A 1 200 ? -31.389 10.873 11.733 1.00 94.00 200 GLY A CA 1
ATOM 1549 C C . GLY A 1 200 ? -29.860 10.908 11.658 1.00 94.00 200 GLY A C 1
ATOM 1550 O O . GLY A 1 200 ? -29.332 10.977 10.547 1.00 94.00 200 GLY A O 1
ATOM 1551 N N . ALA A 1 201 ? -29.150 10.827 12.788 1.00 95.88 201 ALA A N 1
ATOM 1552 C CA . ALA A 1 201 ? -27.705 10.636 12.790 1.00 95.88 201 ALA A CA 1
ATOM 1553 C C . ALA A 1 201 ? -27.319 9.351 12.023 1.00 95.88 201 ALA A C 1
ATOM 1555 O O . ALA A 1 201 ? -27.992 8.324 12.164 1.00 95.88 201 ALA A O 1
ATOM 1556 N N . PRO A 1 202 ? -26.261 9.379 11.188 1.00 94.81 202 PRO A N 1
ATOM 1557 C CA . PRO A 1 202 ? -25.905 8.236 10.354 1.00 94.81 202 PRO A CA 1
ATOM 1558 C C . PRO A 1 202 ? -25.418 7.038 11.181 1.00 94.81 202 PRO A C 1
ATOM 1560 O O . PRO A 1 202 ? -25.777 5.914 10.856 1.00 94.81 202 PRO A O 1
ATOM 1563 N N . ASN A 1 203 ? -24.646 7.253 12.254 1.00 97.44 203 ASN A N 1
ATOM 1564 C CA . ASN A 1 203 ? -24.126 6.201 13.144 1.00 97.44 203 ASN A CA 1
ATOM 1565 C C . ASN A 1 203 ? -23.465 5.015 12.418 1.00 97.44 203 ASN A C 1
ATOM 1567 O O . ASN A 1 203 ? -23.626 3.853 12.787 1.00 97.44 203 ASN A O 1
ATOM 1571 N N . PHE A 1 204 ? -22.684 5.308 11.380 1.00 97.62 204 PHE A N 1
ATOM 1572 C CA . PHE A 1 204 ? -21.804 4.348 10.723 1.00 97.62 204 PHE A CA 1
ATOM 1573 C C . PHE A 1 204 ? -20.575 5.054 10.151 1.00 97.62 204 PHE A C 1
ATOM 1575 O O . PHE A 1 204 ? -20.619 6.232 9.794 1.00 97.62 204 PHE A O 1
ATOM 1582 N N . MET A 1 205 ? -19.490 4.304 9.996 1.00 97.75 205 MET A N 1
ATOM 1583 C CA . MET A 1 205 ? -18.358 4.688 9.153 1.00 97.75 205 MET A CA 1
ATOM 1584 C C . MET A 1 205 ? -18.452 3.976 7.803 1.00 97.75 205 MET A C 1
ATOM 1586 O O . MET A 1 205 ? -19.095 2.932 7.680 1.00 97.75 205 MET A O 1
ATOM 1590 N N . THR A 1 206 ? -17.787 4.512 6.782 1.00 96.88 206 THR A N 1
ATOM 1591 C CA . THR A 1 206 ? -17.732 3.891 5.452 1.00 96.88 206 THR A CA 1
ATOM 1592 C C . THR A 1 206 ? -16.298 3.682 4.999 1.00 96.88 206 THR A C 1
ATOM 1594 O O . THR A 1 206 ? -15.490 4.607 5.071 1.00 96.88 206 THR A O 1
ATOM 1597 N N . VAL A 1 207 ? -16.004 2.502 4.458 1.00 96.50 207 VAL A N 1
ATOM 1598 C CA . VAL A 1 207 ? -14.704 2.158 3.873 1.00 96.50 207 VAL A CA 1
ATOM 1599 C C . VAL A 1 207 ? -14.911 1.644 2.454 1.00 96.50 207 VAL A C 1
ATOM 1601 O O . VAL A 1 207 ? -15.651 0.689 2.222 1.00 96.50 207 VAL A O 1
ATOM 1604 N N . THR A 1 208 ? -14.260 2.268 1.477 1.00 96.81 208 THR A N 1
ATOM 1605 C CA . THR A 1 208 ? -14.294 1.794 0.088 1.00 96.81 208 THR A CA 1
ATOM 1606 C C . THR A 1 208 ? -13.480 0.510 -0.053 1.00 96.81 208 THR A C 1
ATOM 1608 O O . THR A 1 208 ? -12.342 0.440 0.410 1.00 96.81 208 THR A O 1
ATOM 1611 N N . ARG A 1 209 ? -14.043 -0.501 -0.722 1.00 96.31 209 ARG A N 1
ATOM 1612 C CA . ARG A 1 209 ? -13.361 -1.780 -0.965 1.00 96.31 209 ARG A CA 1
ATOM 1613 C C . ARG A 1 209 ? -12.276 -1.638 -2.035 1.00 96.31 209 ARG A C 1
ATOM 1615 O O . ARG A 1 209 ? -12.391 -0.808 -2.938 1.00 96.31 209 ARG A O 1
ATOM 1622 N N . ALA A 1 210 ? -11.234 -2.460 -1.939 1.00 95.62 210 ALA A N 1
ATOM 1623 C CA . ALA A 1 210 ? -10.187 -2.534 -2.951 1.00 95.62 210 ALA A CA 1
ATOM 1624 C C . ALA A 1 210 ? -10.744 -3.029 -4.301 1.00 95.62 210 ALA A C 1
ATOM 1626 O O . ALA A 1 210 ? -11.732 -3.766 -4.346 1.00 95.62 210 ALA A O 1
ATOM 1627 N N . THR A 1 211 ? -10.148 -2.587 -5.408 1.00 95.75 211 THR A N 1
ATOM 1628 C CA . THR A 1 211 ? -10.605 -2.936 -6.760 1.00 95.75 211 THR A CA 1
ATOM 1629 C C . THR A 1 211 ? -10.244 -4.375 -7.111 1.00 95.75 211 THR A C 1
ATOM 1631 O O . THR A 1 211 ? -9.067 -4.699 -7.271 1.00 95.75 211 THR A O 1
ATOM 1634 N N . ASN A 1 212 ? -11.274 -5.201 -7.292 1.00 95.12 212 ASN A N 1
ATOM 1635 C CA . ASN A 1 212 ? -11.150 -6.583 -7.741 1.00 95.12 212 ASN A CA 1
ATOM 1636 C C . ASN A 1 212 ? -10.675 -6.648 -9.199 1.00 95.12 212 ASN A C 1
ATOM 1638 O O . ASN A 1 212 ? -11.128 -5.872 -10.044 1.00 95.12 212 ASN A O 1
ATOM 1642 N N . GLN A 1 213 ? -9.793 -7.597 -9.507 1.00 93.12 213 GLN A N 1
ATOM 1643 C CA . GLN A 1 213 ? -9.162 -7.741 -10.819 1.00 93.12 213 GLN A CA 1
ATOM 1644 C C . GLN A 1 213 ? -9.680 -8.968 -11.566 1.00 93.12 213 GLN A C 1
ATOM 1646 O O . GLN A 1 213 ? -9.785 -10.056 -11.006 1.00 93.12 213 GLN A O 1
ATOM 1651 N N . GLY A 1 214 ? -10.015 -8.804 -12.850 1.00 82.31 214 GLY A N 1
ATOM 1652 C CA . GLY A 1 214 ? -10.378 -9.923 -13.733 1.00 82.31 214 GLY A CA 1
ATOM 1653 C C . GLY A 1 214 ? -11.590 -10.748 -13.278 1.00 82.31 214 GLY A C 1
ATOM 1654 O O . GLY A 1 214 ? -11.677 -11.929 -13.603 1.00 82.31 214 GLY A O 1
ATOM 1655 N N . GLY A 1 215 ? -12.504 -10.160 -12.495 1.00 84.38 215 GLY A N 1
ATOM 1656 C CA . GLY A 1 215 ? -13.628 -10.889 -11.893 1.00 84.38 215 GLY A CA 1
ATOM 1657 C C . GLY A 1 215 ? -13.213 -11.863 -10.783 1.00 84.38 215 GLY A C 1
ATOM 1658 O O . GLY A 1 215 ? -13.976 -12.764 -10.448 1.00 84.38 215 GLY A O 1
ATOM 1659 N N . GLN A 1 216 ? -12.010 -11.697 -10.233 1.00 91.25 216 GLN A N 1
ATOM 1660 C CA . GLN A 1 216 ? -11.475 -12.442 -9.099 1.00 91.25 216 GLN A CA 1
ATOM 1661 C C . GLN A 1 216 ? -11.260 -11.491 -7.916 1.00 91.25 216 GLN A C 1
ATOM 1663 O O . GLN A 1 216 ? -11.141 -10.279 -8.097 1.00 91.25 216 GLN A O 1
ATOM 1668 N N . HIS A 1 217 ? -11.208 -12.031 -6.694 1.00 94.44 217 HIS A N 1
ATOM 1669 C CA . HIS A 1 217 ? -10.949 -11.249 -5.474 1.00 94.44 217 HIS A CA 1
ATOM 1670 C C . HIS A 1 217 ? -9.465 -10.917 -5.316 1.00 94.44 217 HIS A C 1
ATOM 1672 O O . HIS A 1 217 ? -8.908 -10.991 -4.223 1.00 94.44 217 HIS A O 1
ATOM 1678 N N . GLU A 1 218 ? -8.820 -10.622 -6.437 1.00 95.56 218 GLU A N 1
ATOM 1679 C CA . GLU A 1 218 ? -7.415 -10.287 -6.547 1.00 95.56 218 GLU A CA 1
ATOM 1680 C C . GLU A 1 218 ? -7.246 -8.781 -6.652 1.00 95.56 218 GLU A C 1
ATOM 1682 O O . GLU A 1 218 ? -8.080 -8.086 -7.233 1.00 95.56 218 GLU A O 1
ATOM 1687 N N . HIS A 1 219 ? -6.139 -8.291 -6.108 1.00 96.12 219 HIS A N 1
ATOM 1688 C CA . HIS A 1 219 ? -5.808 -6.877 -6.103 1.00 96.12 219 HIS A CA 1
ATOM 1689 C C . HIS A 1 219 ? -4.450 -6.689 -6.757 1.00 96.12 219 HIS A C 1
ATOM 1691 O O . HIS A 1 219 ? -3.562 -7.531 -6.621 1.00 96.12 219 HIS A O 1
ATOM 1697 N N . VAL A 1 220 ? -4.312 -5.579 -7.466 1.00 96.38 220 VAL A N 1
ATOM 1698 C CA . VAL A 1 220 ? -3.062 -5.177 -8.099 1.00 96.38 220 VAL A CA 1
ATOM 1699 C C . VAL A 1 220 ? -2.292 -4.263 -7.159 1.00 96.38 220 VAL A C 1
ATOM 1701 O O . VAL A 1 220 ? -2.884 -3.361 -6.557 1.00 96.38 220 VAL A O 1
ATOM 1704 N N . ASN A 1 221 ? -0.987 -4.499 -7.071 1.00 97.06 221 ASN A N 1
ATOM 1705 C CA . ASN A 1 221 ? -0.046 -3.548 -6.518 1.00 97.06 221 ASN A CA 1
ATOM 1706 C C . ASN A 1 221 ? 0.323 -2.516 -7.587 1.00 97.06 221 ASN A C 1
ATOM 1708 O O . ASN A 1 221 ? 0.878 -2.887 -8.617 1.00 97.06 221 ASN A O 1
ATOM 1712 N N . GLN A 1 222 ? 0.025 -1.239 -7.363 1.00 95.81 222 GLN A N 1
ATOM 1713 C CA . GLN A 1 222 ? 0.363 -0.179 -8.318 1.00 95.81 222 GLN A CA 1
ATOM 1714 C C . GLN A 1 222 ? 1.831 0.248 -8.266 1.00 95.81 222 GLN A C 1
ATOM 1716 O O . GLN A 1 222 ? 2.270 1.014 -9.124 1.00 95.81 222 GLN A O 1
ATOM 1721 N N . THR A 1 223 ? 2.578 -0.191 -7.254 1.00 96.38 223 THR A N 1
ATOM 1722 C CA . THR A 1 223 ? 3.988 0.159 -7.086 1.00 96.38 223 THR A CA 1
ATOM 1723 C C . THR A 1 223 ? 4.903 -1.023 -7.364 1.00 96.38 223 THR A C 1
ATOM 1725 O O . THR A 1 223 ? 4.484 -2.183 -7.346 1.00 96.38 223 THR A O 1
ATOM 1728 N N . THR A 1 224 ? 6.171 -0.733 -7.653 1.00 97.06 224 THR A N 1
ATOM 1729 C CA . THR A 1 224 ? 7.211 -1.758 -7.691 1.00 97.06 224 THR A CA 1
ATOM 1730 C C . THR A 1 224 ? 7.521 -2.199 -6.252 1.00 97.06 224 THR A C 1
ATOM 1732 O O . THR A 1 224 ? 7.899 -1.370 -5.433 1.00 97.06 224 THR A O 1
ATOM 1735 N N . PRO A 1 225 ? 7.424 -3.493 -5.891 1.00 95.88 225 PRO A N 1
ATOM 1736 C CA . PRO A 1 225 ? 7.753 -3.977 -4.543 1.00 95.88 225 PRO A CA 1
ATOM 1737 C C . PRO A 1 225 ? 9.267 -4.046 -4.261 1.00 95.88 225 PRO A C 1
ATOM 1739 O O . PRO A 1 225 ? 9.711 -4.768 -3.364 1.00 95.88 225 PRO A O 1
ATOM 1742 N N . PHE A 1 226 ? 10.086 -3.342 -5.044 1.00 95.75 226 PHE A N 1
ATOM 1743 C CA . PHE A 1 226 ? 11.523 -3.238 -4.831 1.00 95.75 226 PHE A CA 1
ATOM 1744 C C . PHE A 1 226 ? 11.844 -1.985 -4.020 1.00 95.75 226 PHE A C 1
ATOM 1746 O O . PHE A 1 226 ? 11.219 -0.946 -4.176 1.00 95.75 226 PHE A O 1
ATOM 1753 N N . VAL A 1 227 ? 12.912 -2.038 -3.222 1.00 95.94 227 VAL A N 1
ATOM 1754 C CA . VAL A 1 227 ? 13.477 -0.833 -2.596 1.00 95.94 227 VAL A CA 1
ATOM 1755 C C . VAL A 1 227 ? 14.273 -0.053 -3.651 1.00 95.94 227 VAL A C 1
ATOM 1757 O O . VAL A 1 227 ? 15.498 -0.148 -3.722 1.00 95.94 227 VAL A O 1
ATOM 1760 N N . ASP A 1 228 ? 13.566 0.661 -4.525 1.00 94.50 228 ASP A N 1
ATOM 1761 C CA . ASP A 1 228 ? 14.115 1.334 -5.713 1.00 94.50 228 ASP A CA 1
ATOM 1762 C C . ASP A 1 228 ? 13.8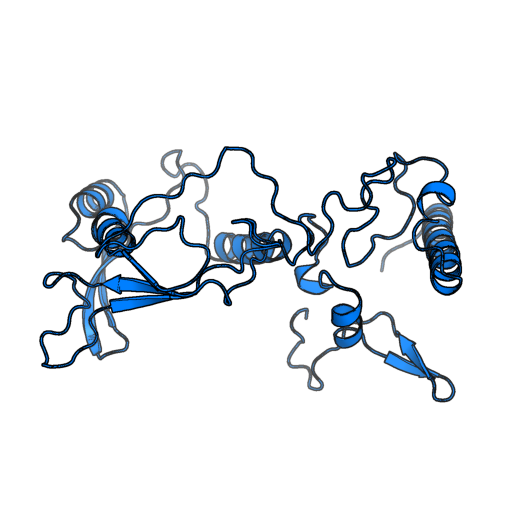28 2.847 -5.765 1.00 94.50 228 ASP A C 1
ATOM 1764 O O . ASP A 1 228 ? 14.115 3.496 -6.770 1.00 94.50 228 ASP A O 1
ATOM 1768 N N . GLN A 1 229 ? 13.332 3.416 -4.661 1.00 93.81 229 GLN A N 1
ATOM 1769 C CA . GLN A 1 229 ? 12.904 4.816 -4.549 1.00 93.81 229 GLN A CA 1
ATOM 1770 C C . GLN A 1 229 ? 11.757 5.197 -5.499 1.00 93.81 229 GLN A C 1
ATOM 1772 O O . GLN A 1 229 ? 11.641 6.361 -5.898 1.00 93.81 229 GLN A O 1
ATOM 1777 N N . ASN A 1 230 ? 10.869 4.267 -5.858 1.00 93.69 230 ASN A N 1
ATOM 1778 C CA . ASN A 1 230 ? 9.679 4.605 -6.639 1.00 93.69 230 ASN A CA 1
ATOM 1779 C C . ASN A 1 230 ? 8.761 5.646 -5.956 1.00 93.69 230 ASN A C 1
ATOM 1781 O O . ASN A 1 230 ? 7.999 6.320 -6.647 1.00 93.69 230 ASN A O 1
ATOM 1785 N N . GLN A 1 231 ? 8.890 5.884 -4.645 1.00 91.06 231 GLN A N 1
ATOM 1786 C CA . GLN A 1 231 ? 8.221 6.998 -3.956 1.00 91.06 231 GLN A CA 1
ATOM 1787 C C . GLN A 1 231 ? 8.648 8.367 -4.503 1.00 91.06 231 GLN A C 1
ATOM 1789 O O . GLN A 1 231 ? 7.891 9.333 -4.442 1.00 91.06 231 GLN A O 1
ATOM 1794 N N . THR A 1 232 ? 9.871 8.450 -5.030 1.00 88.94 232 THR A N 1
ATOM 1795 C CA . THR A 1 232 ? 10.447 9.650 -5.642 1.00 88.94 232 THR A CA 1
ATOM 1796 C C . THR A 1 232 ? 10.373 9.585 -7.167 1.00 88.94 232 THR A C 1
ATOM 1798 O O . THR A 1 232 ? 10.052 10.582 -7.810 1.00 88.94 232 THR A O 1
ATOM 1801 N N . TYR A 1 233 ? 10.652 8.419 -7.760 1.00 91.25 233 TYR A N 1
ATOM 1802 C CA . TYR A 1 233 ? 10.804 8.262 -9.215 1.00 91.25 233 TYR A CA 1
ATOM 1803 C C . TYR A 1 233 ? 9.613 7.616 -9.924 1.00 91.25 233 TYR A C 1
ATOM 1805 O O . TYR A 1 233 ? 9.642 7.477 -11.151 1.00 91.25 233 TYR A O 1
ATOM 1813 N N . THR A 1 234 ? 8.544 7.321 -9.182 1.00 94.31 234 THR A N 1
ATOM 1814 C CA . THR A 1 234 ? 7.306 6.657 -9.619 1.00 94.31 234 THR A CA 1
ATOM 1815 C C . THR A 1 234 ? 7.491 5.188 -9.993 1.00 94.31 234 THR A C 1
ATOM 1817 O O . THR A 1 234 ? 8.608 4.709 -10.148 1.00 94.31 234 THR A O 1
ATOM 1820 N N . SER A 1 235 ? 6.367 4.491 -10.164 1.00 96.50 235 SER A N 1
ATOM 1821 C CA . SER A 1 235 ? 6.305 3.100 -10.636 1.00 96.50 235 SER A CA 1
ATOM 1822 C C . SER A 1 235 ? 5.750 2.970 -12.063 1.00 96.50 235 SER A C 1
ATOM 1824 O O . SER A 1 235 ? 5.390 1.883 -12.496 1.00 96.50 235 SER A O 1
ATOM 1826 N N . HIS A 1 236 ? 5.617 4.078 -12.805 1.00 95.06 236 HIS A N 1
ATOM 1827 C CA . HIS A 1 236 ? 5.096 4.042 -14.172 1.00 95.06 236 HIS A CA 1
ATOM 1828 C C . HIS A 1 236 ? 5.738 5.118 -15.055 1.00 95.06 236 HIS A C 1
ATOM 1830 O O . HIS A 1 236 ? 5.811 6.293 -14.688 1.00 95.06 236 HIS A O 1
ATOM 1836 N N . SER A 1 237 ? 6.152 4.741 -16.266 1.00 89.50 237 SER A N 1
ATOM 1837 C CA . SER A 1 237 ? 6.895 5.618 -17.186 1.00 89.50 237 SER A CA 1
ATOM 1838 C C . SER A 1 237 ? 6.148 6.910 -17.541 1.00 89.50 237 SER A C 1
ATOM 1840 O O . SER A 1 237 ? 6.754 7.979 -17.577 1.00 89.50 237 SER A O 1
ATOM 1842 N N . SER A 1 238 ? 4.826 6.847 -17.739 1.00 91.88 238 SER A N 1
ATOM 1843 C CA . SER A 1 238 ? 4.011 8.044 -18.003 1.00 91.88 238 SER A CA 1
ATOM 1844 C C . SER A 1 238 ? 3.947 9.004 -16.813 1.00 91.88 238 SER A C 1
ATOM 1846 O O . SER A 1 238 ? 3.918 10.212 -17.025 1.00 91.88 238 SER A O 1
ATOM 1848 N N . HIS A 1 239 ? 3.966 8.498 -15.575 1.00 92.38 239 HIS A N 1
ATOM 1849 C CA . HIS A 1 239 ? 3.996 9.342 -14.383 1.00 92.38 239 HIS A CA 1
ATOM 1850 C C . HIS A 1 239 ? 5.363 10.028 -14.266 1.00 92.38 239 HIS A C 1
ATOM 1852 O O . HIS A 1 239 ? 5.426 11.234 -14.038 1.00 92.38 239 HIS A O 1
ATOM 1858 N N . GLN A 1 240 ? 6.450 9.303 -14.548 1.00 88.69 240 GLN A N 1
ATOM 1859 C CA . GLN A 1 240 ? 7.803 9.858 -14.528 1.00 88.69 240 GLN A CA 1
ATOM 1860 C C . GLN A 1 240 ? 7.981 11.053 -15.484 1.00 88.69 240 GLN A C 1
ATOM 1862 O O . GLN A 1 240 ? 8.696 11.997 -15.150 1.00 88.69 240 GLN A O 1
ATOM 1867 N N . VAL A 1 241 ? 7.315 11.058 -16.647 1.00 89.38 241 VAL A N 1
ATOM 1868 C CA . VAL A 1 241 ? 7.341 12.203 -17.583 1.00 89.38 241 VAL A CA 1
ATOM 1869 C C . VAL A 1 241 ? 6.857 13.491 -16.910 1.00 89.38 241 VAL A C 1
ATOM 1871 O O . VAL A 1 241 ? 7.404 14.556 -17.172 1.00 89.38 241 VAL A O 1
ATOM 1874 N N . PHE A 1 242 ? 5.881 13.411 -16.006 1.00 90.38 242 PHE A N 1
ATOM 1875 C CA . PHE A 1 242 ? 5.353 14.581 -15.300 1.00 90.38 242 PHE A CA 1
ATOM 1876 C C . PHE A 1 242 ? 6.183 15.008 -14.088 1.00 90.38 242 PHE A C 1
ATOM 1878 O O . PHE A 1 242 ? 5.870 16.040 -13.507 1.00 90.38 242 PHE A O 1
ATOM 1885 N N . LEU A 1 243 ? 7.215 14.250 -13.700 1.00 91.19 243 LEU A N 1
ATOM 1886 C CA . LEU A 1 243 ? 8.092 14.590 -12.574 1.00 91.19 243 LEU A CA 1
ATOM 1887 C C . LEU A 1 243 ? 9.489 15.053 -13.002 1.00 91.19 243 LEU A C 1
ATOM 1889 O O . LEU A 1 243 ? 10.272 15.463 -12.150 1.00 91.19 243 LEU A O 1
ATOM 1893 N N . ARG A 1 244 ? 9.836 14.987 -14.292 1.00 90.94 244 ARG A N 1
ATOM 1894 C CA . ARG A 1 244 ? 11.169 15.346 -14.807 1.00 90.94 244 ARG A CA 1
ATOM 1895 C C . ARG A 1 244 ? 11.201 16.759 -15.364 1.00 90.94 244 ARG A C 1
ATOM 1897 O O . ARG A 1 244 ? 10.264 17.201 -16.021 1.00 90.94 244 ARG A O 1
ATOM 1904 N N . GLU A 1 245 ? 12.308 17.455 -15.142 1.00 91.00 245 GLU A N 1
ATOM 1905 C CA . GLU A 1 245 ? 12.562 18.742 -15.779 1.00 91.00 245 GLU A CA 1
ATOM 1906 C C . GLU A 1 245 ? 13.002 18.536 -17.239 1.00 91.00 245 GLU A C 1
ATOM 1908 O O . GLU A 1 245 ? 13.823 17.668 -17.560 1.00 91.00 245 GLU A O 1
ATOM 1913 N N . TYR A 1 246 ? 12.462 19.372 -18.127 1.00 92.31 246 TYR A N 1
ATOM 1914 C CA . TYR A 1 246 ? 12.802 19.408 -19.545 1.00 92.31 246 TYR A CA 1
ATOM 1915 C C . TYR A 1 246 ? 13.258 20.811 -19.948 1.00 92.31 246 TYR A C 1
ATOM 1917 O O . TYR A 1 246 ? 12.670 21.809 -19.535 1.00 92.31 246 TYR A O 1
ATOM 1925 N N . ALA A 1 247 ? 14.271 20.877 -20.808 1.00 93.12 247 ALA A N 1
ATOM 1926 C CA . ALA A 1 247 ? 14.701 22.095 -21.483 1.00 93.12 247 ALA A CA 1
ATOM 1927 C C . ALA A 1 247 ? 14.478 21.953 -22.992 1.00 93.12 247 ALA A C 1
ATOM 1929 O O . ALA A 1 247 ? 14.623 20.865 -23.551 1.00 93.12 247 ALA A O 1
ATOM 1930 N N . LEU A 1 248 ? 14.133 23.052 -23.662 1.00 95.75 248 LEU A N 1
ATOM 1931 C CA . LEU A 1 248 ? 13.985 23.049 -25.114 1.00 95.75 248 LEU A CA 1
ATOM 1932 C C . LEU A 1 248 ? 15.361 23.050 -25.784 1.00 95.75 248 LEU A C 1
ATOM 1934 O O . LEU A 1 248 ? 16.174 23.942 -25.546 1.00 95.75 248 LEU A O 1
ATOM 1938 N N . ASN A 1 249 ? 15.585 22.092 -26.678 1.00 92.81 249 ASN A N 1
ATOM 1939 C CA . ASN A 1 249 ? 16.725 22.053 -27.582 1.00 92.81 249 ASN A CA 1
ATOM 1940 C C . ASN A 1 249 ? 16.205 22.096 -29.021 1.00 92.81 249 ASN A C 1
ATOM 1942 O O . ASN A 1 249 ? 15.594 21.142 -29.489 1.00 92.81 249 ASN A O 1
ATOM 1946 N N . GLY A 1 250 ? 16.381 23.226 -29.710 1.00 92.81 250 GLY A N 1
ATOM 1947 C CA . GLY A 1 250 ? 15.848 23.393 -31.069 1.00 92.81 250 GLY A CA 1
ATOM 1948 C C . GLY A 1 250 ? 14.315 23.347 -31.164 1.00 92.81 250 GLY A C 1
ATOM 1949 O O . GLY A 1 250 ? 13.789 23.125 -32.247 1.00 92.81 250 GLY A O 1
ATOM 1950 N N . GLY A 1 251 ? 13.604 23.568 -30.052 1.00 93.06 251 GLY A N 1
ATOM 1951 C CA . GLY A 1 251 ? 12.141 23.469 -29.968 1.00 93.06 251 GLY A CA 1
ATOM 1952 C C . GLY A 1 251 ? 11.629 22.128 -29.435 1.00 93.06 251 GLY A C 1
ATOM 1953 O O . GLY A 1 251 ? 10.474 22.061 -29.023 1.00 93.06 251 GLY A O 1
ATOM 1954 N N . ASP A 1 252 ? 12.487 21.110 -29.347 1.00 93.06 252 ASP A N 1
ATOM 1955 C CA . ASP A 1 252 ? 12.128 19.802 -28.802 1.00 93.06 252 ASP A CA 1
ATOM 1956 C C . ASP A 1 252 ? 12.431 19.732 -27.296 1.00 93.06 252 ASP A C 1
ATOM 1958 O O . ASP A 1 252 ? 13.520 20.136 -26.870 1.00 93.06 252 ASP A O 1
ATOM 1962 N N . PRO A 1 253 ? 11.509 19.225 -26.456 1.00 91.19 253 PRO A N 1
ATOM 1963 C CA . PRO A 1 253 ? 11.775 19.034 -25.037 1.00 91.19 253 PRO A CA 1
ATOM 1964 C C . PRO A 1 253 ? 12.763 17.882 -24.825 1.00 91.19 253 PRO A C 1
ATOM 1966 O O . PRO A 1 253 ? 12.508 16.737 -25.200 1.00 91.19 253 PRO A O 1
ATOM 1969 N N . VAL A 1 254 ? 13.880 18.173 -24.161 1.00 91.81 254 VAL A N 1
ATOM 1970 C CA . VAL A 1 254 ? 14.904 17.197 -23.776 1.00 91.81 254 VAL A CA 1
ATOM 1971 C C . VAL A 1 254 ? 15.029 17.190 -22.258 1.00 91.81 254 VAL A C 1
ATOM 1973 O O . VAL A 1 254 ? 15.110 18.244 -21.631 1.00 91.81 254 VAL A O 1
ATOM 1976 N N . SER A 1 255 ? 15.032 16.000 -21.656 1.00 89.94 255 SER A N 1
ATOM 1977 C CA . SER A 1 255 ? 15.202 15.856 -20.207 1.00 89.94 255 SER A CA 1
ATOM 1978 C C . SER A 1 255 ? 16.529 16.468 -19.762 1.00 89.94 255 SER A C 1
ATOM 1980 O O . SER A 1 255 ? 17.579 16.095 -20.281 1.00 89.94 255 SER A O 1
ATOM 1982 N N . THR A 1 256 ? 16.504 17.299 -18.722 1.00 91.44 256 THR A N 1
ATOM 1983 C CA . THR A 1 256 ? 17.720 17.869 -18.114 1.00 91.44 256 THR A CA 1
ATOM 1984 C C . THR A 1 256 ? 18.430 16.884 -17.182 1.00 91.44 256 THR A C 1
ATOM 1986 O O . THR A 1 256 ? 19.593 17.082 -16.840 1.00 91.44 256 THR A O 1
ATOM 1989 N N . GLY A 1 257 ? 17.726 15.824 -16.766 1.00 87.25 257 GLY A N 1
ATOM 1990 C CA . GLY A 1 257 ? 18.187 14.870 -15.753 1.00 87.25 257 GLY A CA 1
ATOM 1991 C C . GLY A 1 257 ? 17.822 15.273 -14.322 1.00 87.25 257 GLY A C 1
ATOM 1992 O O . GLY A 1 257 ? 18.109 14.511 -13.403 1.00 87.25 257 GLY A O 1
ATOM 1993 N N . LYS A 1 258 ? 17.172 16.427 -14.124 1.00 89.00 258 LYS A N 1
ATOM 1994 C CA . LYS A 1 258 ? 16.633 16.847 -12.825 1.00 89.00 258 LYS A CA 1
ATOM 1995 C C . LYS A 1 258 ? 15.160 16.469 -12.678 1.00 89.00 258 LYS A C 1
ATOM 1997 O O . LYS A 1 258 ? 14.465 16.218 -13.667 1.00 89.00 258 LYS A O 1
ATOM 2002 N N . LEU A 1 259 ? 14.688 16.456 -11.436 1.00 88.25 259 LEU A N 1
ATOM 2003 C CA . LEU A 1 259 ? 13.260 16.439 -11.130 1.00 88.25 259 LEU A CA 1
ATOM 2004 C C . LEU A 1 259 ? 12.682 17.852 -11.283 1.00 88.25 259 LEU A C 1
ATOM 2006 O O . LEU A 1 259 ? 13.404 18.841 -11.160 1.00 88.25 259 LEU A O 1
ATOM 2010 N N . LEU A 1 260 ? 11.383 17.948 -11.564 1.00 86.50 260 LEU A N 1
ATOM 2011 C CA . LEU A 1 260 ? 10.670 19.216 -11.486 1.00 86.50 260 LEU A CA 1
ATOM 2012 C C . LEU A 1 260 ? 10.646 19.679 -10.038 1.00 86.50 260 LEU A C 1
ATOM 2014 O O . LEU A 1 260 ? 10.129 18.999 -9.152 1.00 86.50 260 LEU A O 1
ATOM 2018 N N . GLU A 1 261 ? 11.162 20.876 -9.822 1.00 74.81 261 GLU A N 1
ATOM 2019 C CA . GLU A 1 261 ? 11.062 21.567 -8.550 1.00 74.81 261 GLU A CA 1
ATOM 2020 C C . GLU A 1 261 ? 9.967 22.634 -8.629 1.00 74.81 261 GLU A C 1
ATOM 2022 O O . GLU A 1 261 ? 9.691 23.206 -9.689 1.00 74.81 261 GLU A O 1
ATOM 2027 N N . GLY A 1 262 ? 9.326 22.917 -7.493 1.00 67.50 262 GLY A N 1
ATOM 2028 C CA . GLY A 1 262 ? 8.392 24.032 -7.395 1.00 67.50 262 GLY A CA 1
ATOM 2029 C C . GLY A 1 262 ? 9.110 25.347 -7.703 1.00 67.50 262 GLY A C 1
ATOM 2030 O O . GLY A 1 262 ? 10.139 25.668 -7.106 1.00 67.50 262 GLY A O 1
ATOM 2031 N N . GLY A 1 263 ? 8.570 26.136 -8.632 1.00 57.12 263 GLY A N 1
ATOM 2032 C CA . GLY A 1 263 ? 9.108 27.455 -8.948 1.00 57.12 263 GLY A CA 1
ATOM 2033 C C . GLY A 1 263 ? 8.822 28.426 -7.810 1.00 57.12 263 GLY A C 1
ATOM 2034 O O . GLY A 1 263 ? 7.790 29.076 -7.868 1.00 57.12 263 GLY A O 1
ATOM 2035 N N . ASN A 1 264 ? 9.665 28.443 -6.764 1.00 55.19 264 ASN A N 1
ATOM 2036 C CA . ASN A 1 264 ? 9.881 29.547 -5.801 1.00 55.19 264 ASN A CA 1
ATOM 2037 C C . ASN A 1 264 ? 10.807 29.190 -4.611 1.00 55.19 264 ASN A C 1
ATOM 2039 O O . ASN A 1 264 ? 10.796 29.892 -3.603 1.00 55.19 264 ASN A O 1
ATOM 2043 N N . GLY A 1 265 ? 11.601 28.113 -4.658 1.00 52.56 265 GLY A N 1
ATOM 2044 C CA . GLY A 1 265 ? 12.488 27.757 -3.533 1.00 52.56 265 GLY A CA 1
ATOM 2045 C C . GLY A 1 265 ? 11.754 27.287 -2.265 1.00 52.56 265 GLY A C 1
ATOM 2046 O O . GLY A 1 265 ? 12.394 26.951 -1.273 1.00 52.56 265 GLY A O 1
ATOM 2047 N N . ALA A 1 266 ? 10.421 27.206 -2.304 1.00 50.19 266 ALA A N 1
ATOM 2048 C CA . ALA A 1 266 ? 9.656 26.297 -1.467 1.00 50.19 266 ALA A CA 1
ATOM 2049 C C . ALA A 1 26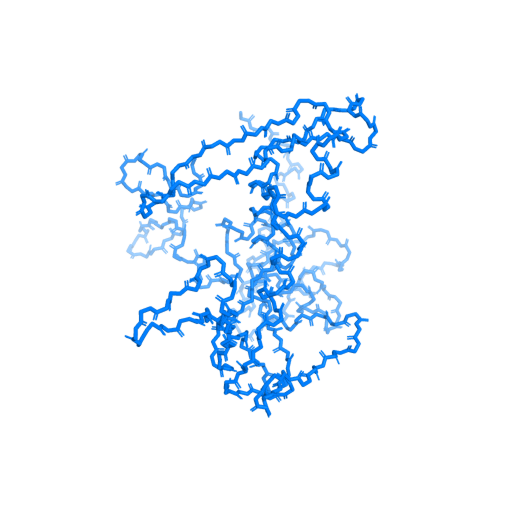6 ? 9.871 24.911 -2.076 1.00 50.19 266 ALA A C 1
ATOM 2051 O O . ALA A 1 266 ? 9.331 24.631 -3.144 1.00 50.19 266 ALA A O 1
ATOM 2052 N N . GLY A 1 267 ? 10.775 24.135 -1.477 1.00 46.12 267 GLY A N 1
ATOM 2053 C CA . GLY A 1 267 ? 11.273 22.876 -2.018 1.00 46.12 267 GLY A CA 1
ATOM 2054 C C . GLY A 1 267 ? 10.192 21.996 -2.650 1.00 46.12 267 GLY A C 1
ATOM 2055 O O . GLY A 1 267 ? 9.054 21.944 -2.182 1.00 46.12 267 GLY A O 1
ATOM 2056 N N . GLY A 1 268 ? 10.553 21.310 -3.738 1.00 45.59 268 GLY A N 1
ATOM 2057 C CA . GLY A 1 268 ? 9.736 20.203 -4.230 1.00 45.59 268 GLY A CA 1
ATOM 2058 C C . GLY A 1 268 ? 9.630 19.100 -3.171 1.00 45.59 268 GLY A C 1
ATOM 2059 O O . GLY A 1 268 ? 10.341 19.117 -2.170 1.00 45.59 268 GLY A O 1
ATOM 2060 N N . LEU A 1 269 ? 8.791 18.092 -3.415 1.00 49.38 269 LEU A N 1
ATOM 2061 C CA . LEU A 1 269 ? 8.615 16.922 -2.533 1.00 49.38 269 LEU A CA 1
ATOM 2062 C C . LEU A 1 269 ? 9.908 16.101 -2.288 1.00 49.38 269 LEU A C 1
ATOM 2064 O O . LEU A 1 269 ? 9.864 15.098 -1.583 1.00 49.38 269 LEU A O 1
ATOM 2068 N N . ALA A 1 270 ? 11.039 16.509 -2.871 1.00 44.09 270 ALA A N 1
ATOM 2069 C CA . ALA A 1 270 ? 12.344 15.861 -2.798 1.00 44.09 270 ALA A CA 1
ATOM 2070 C C . ALA A 1 270 ? 13.518 16.845 -2.554 1.00 44.09 270 ALA A C 1
ATOM 2072 O O . ALA A 1 270 ? 14.648 16.515 -2.913 1.00 44.09 270 ALA A O 1
ATOM 2073 N N . ASN A 1 271 ? 13.267 18.036 -1.987 1.00 36.41 271 ASN A N 1
ATOM 2074 C CA . ASN A 1 271 ? 14.312 19.004 -1.597 1.00 36.41 271 ASN A CA 1
ATOM 2075 C C . ASN A 1 271 ? 14.574 19.005 -0.088 1.00 36.41 271 ASN A C 1
ATOM 2077 O O . ASN A 1 271 ? 13.585 18.992 0.679 1.00 36.41 271 ASN A O 1
#

Radius of gyration: 26.04 Å; chains: 1; bounding box: 71×49×69 Å

Sequence (271 aa):
MANFSRTDLDFVLQQILLAESDSNQQRNGNLNALPGLVDSPVLRDGLRYVDGSYNNLEPGQKFFGAADQIFPRLLTPDFRNAEAGTSYAQFNGTVIDSQPRTISNFIVDQTPNNPAAEAAFNQTPGAELVNGTRMDGTDFTTYFIPNITPDEGLSAPFNSWFTLFGQFFDHGLDLVNKGNSGTVFVPLQPDDPLYDDTPGAPNFMTVTRATNQGGQHEHVNQTTPFVDQNQTYTSHSSHQVFLREYALNGGDPVSTGKLLEGGNGAGGLAN